Protein AF-A0A519WVX1-F1 (afdb_monomer_lite)

Radius of gyration: 25.39 Å; chains: 1; bounding box: 85×52×50 Å

pLDDT: mean 73.99, std 24.23, range [24.22, 98.38]

Foldseek 3Di:
DDKAFVVVVPDVVQVVLVVQQQVCQCPDDDPAAWHFPDWDDDPTITDTHTDDQPQFFQLVVCLVPLADDPVVLVQQLVSVVSQLCSQVVQQKAQQQDDRNQWGAHPVRGIHGHDSSLMDHDPDQFDALVVSVVVVVVVVVVVVVVVVVVVVPPPPDDDDDDDDDDDDDDDDDDDDDDDDDDDDDPDDCPDPVVVLSVVSVPQCVAQVRLLQFALCSPPRRGDGSCRSVSSSVQVSCCNHPSDGPQGDPDSVSSNVSNHD

Sequence (259 aa):
MKAIRKSYVKDHSFYSQIQSERDILASNRSPFTLRLFEAFSDDTFLYLVTPFCTGGDLMSLVMKEDVFSEDVARLYIAEILLGIEELHSRSITLRDLKFENILIGHNGHLKLADFGLATFSLEERYNSNDFIEVMRLDILKNQRRLSGTIARSTSRAKRPTLGAHKRSQTSVPRLQTRSTSRGGMYRNDRPEQKIKKHHRKFHSILGTLDYIAHEIWGEEGYTQLCDLWSLGVILFEMLVGYPVFVSETPGETVNKIKN

Secondary structure (DSSP, 8-state):
-EEEEGGG--SHHHHHHHHHHHHHHHH---TTB---SEEEE-SSEEEEE----TT-BHHHHHHHHSS--HHHHHHHHHHHHHHHHHHHTTTEE-S--SGGGEEE-TTS-EEE--GGG-EE-SSSSB-HHHHHHHHHHHHHHHHHHHHHHHTTS---PPPP------------------------------HHHHHHHHHHHHHHHHTTGGG--GGGGSTT-B-TTHHHHHHHHHHHHHHHSS-TT--SSHHHHHHHH--

Structure (mmCIF, N/CA/C/O backbone):
data_AF-A0A519WVX1-F1
#
_entry.id   AF-A0A519WVX1-F1
#
loop_
_atom_site.group_PDB
_atom_site.id
_atom_site.type_symbol
_atom_site.label_atom_id
_atom_site.label_alt_id
_atom_site.label_comp_id
_atom_site.label_asym_id
_atom_site.label_entity_id
_atom_site.label_seq_id
_atom_site.pdbx_PDB_ins_code
_atom_site.Cartn_x
_atom_site.Cartn_y
_atom_site.Cartn_z
_atom_site.occupancy
_atom_site.B_iso_or_equiv
_atom_site.auth_seq_id
_atom_site.auth_comp_id
_atom_site.auth_asym_id
_atom_site.auth_atom_id
_atom_site.pdbx_PDB_model_num
ATOM 1 N N . MET A 1 1 ? -4.186 -5.246 -15.788 1.00 87.12 1 MET A N 1
ATOM 2 C CA . MET A 1 1 ? -3.210 -4.631 -16.714 1.00 87.12 1 MET A CA 1
ATOM 3 C C . MET A 1 1 ? -3.117 -3.137 -16.433 1.00 87.12 1 MET A C 1
ATOM 5 O O . MET A 1 1 ? -4.125 -2.455 -16.577 1.00 87.12 1 MET A O 1
ATOM 9 N N . LYS A 1 2 ? -1.944 -2.639 -16.027 1.00 89.75 2 LYS A N 1
ATOM 10 C CA . LYS A 1 2 ? -1.626 -1.201 -15.918 1.00 89.75 2 LYS A CA 1
ATOM 11 C C . LYS A 1 2 ? -1.079 -0.743 -17.277 1.00 89.75 2 LYS A C 1
ATOM 13 O O . LYS A 1 2 ? -0.283 -1.470 -17.867 1.00 89.75 2 LYS A O 1
ATOM 18 N N . ALA A 1 3 ? -1.507 0.413 -17.785 1.00 91.56 3 ALA A N 1
ATOM 19 C CA . ALA A 1 3 ? -1.024 0.975 -19.051 1.00 91.56 3 ALA A CA 1
ATOM 20 C C . ALA A 1 3 ? -0.532 2.412 -18.826 1.00 91.56 3 ALA A C 1
ATOM 22 O O . ALA A 1 3 ? -1.299 3.279 -18.403 1.00 91.56 3 ALA A O 1
ATOM 23 N N . ILE A 1 4 ? 0.753 2.661 -19.083 1.00 89.56 4 ILE A N 1
ATOM 24 C CA . ILE A 1 4 ? 1.444 3.909 -18.737 1.00 89.56 4 ILE A CA 1
ATOM 25 C C . ILE A 1 4 ? 1.933 4.569 -20.025 1.00 89.56 4 ILE A C 1
ATOM 27 O O . ILE A 1 4 ? 2.760 4.010 -20.742 1.00 89.56 4 ILE A O 1
ATOM 31 N N . ARG A 1 5 ? 1.418 5.760 -20.353 1.00 88.69 5 ARG A N 1
ATOM 32 C CA . ARG A 1 5 ? 1.776 6.447 -21.604 1.00 88.69 5 ARG A CA 1
ATOM 33 C C . ARG A 1 5 ? 3.218 6.951 -21.542 1.00 88.69 5 ARG A C 1
ATOM 35 O O . ARG A 1 5 ? 3.542 7.750 -20.663 1.00 88.69 5 ARG A O 1
ATOM 42 N N . LYS A 1 6 ? 4.051 6.574 -22.517 1.00 88.12 6 LYS A N 1
ATOM 43 C CA . LYS A 1 6 ? 5.474 6.954 -22.606 1.00 88.12 6 LYS A CA 1
ATOM 44 C C . LYS A 1 6 ? 5.683 8.476 -22.545 1.00 88.12 6 LYS A C 1
ATOM 46 O O . LYS A 1 6 ? 6.622 8.934 -21.916 1.00 88.12 6 LYS A O 1
ATOM 51 N N . SER A 1 7 ? 4.741 9.282 -23.048 1.00 84.56 7 SER A N 1
ATOM 52 C CA . SER A 1 7 ? 4.784 10.757 -22.953 1.00 84.56 7 SER A CA 1
ATOM 53 C C . SER A 1 7 ? 4.641 11.352 -21.539 1.00 84.56 7 SER A C 1
ATOM 55 O O . SER A 1 7 ? 4.787 12.565 -21.375 1.00 84.56 7 SER A O 1
ATOM 57 N N . TYR A 1 8 ? 4.261 10.554 -20.535 1.00 78.06 8 TYR A N 1
ATOM 58 C CA . TYR A 1 8 ? 4.300 10.959 -19.123 1.00 78.06 8 TYR A CA 1
ATOM 59 C C . TYR A 1 8 ? 5.621 10.570 -18.446 1.00 78.06 8 TYR A C 1
ATOM 61 O O . TYR A 1 8 ? 5.919 11.091 -17.375 1.00 78.06 8 TYR A O 1
ATOM 69 N N . VAL A 1 9 ? 6.436 9.730 -19.091 1.00 77.94 9 VAL A N 1
ATOM 70 C CA . VAL A 1 9 ? 7.802 9.411 -18.671 1.00 77.94 9 VAL A CA 1
ATOM 71 C C . VAL A 1 9 ? 8.739 10.503 -19.174 1.00 77.94 9 VAL A C 1
ATOM 73 O O . VAL A 1 9 ? 9.357 10.389 -20.227 1.00 77.94 9 VAL A O 1
ATOM 76 N N . LYS A 1 10 ? 8.748 11.619 -18.442 1.00 68.12 10 LYS A N 1
ATOM 77 C CA . LYS A 1 10 ? 9.508 12.826 -18.794 1.00 68.12 10 LYS A CA 1
ATOM 78 C C . LYS A 1 10 ? 10.909 12.850 -18.193 1.00 68.12 10 LYS A C 1
ATOM 80 O O . LYS A 1 10 ? 11.843 13.290 -18.853 1.00 68.12 10 LYS A O 1
ATOM 85 N N . ASP A 1 11 ? 11.035 12.344 -16.971 1.00 73.50 11 ASP A N 1
ATOM 86 C CA . ASP A 1 11 ? 12.206 12.515 -16.117 1.00 73.50 11 ASP A CA 1
ATOM 87 C C . ASP A 1 11 ? 12.748 11.146 -15.676 1.00 73.50 11 ASP A C 1
ATOM 89 O O . ASP A 1 11 ? 11.983 10.189 -15.513 1.00 73.50 11 ASP A O 1
ATOM 93 N N . HIS A 1 12 ? 14.066 11.039 -15.468 1.00 75.44 12 HIS A N 1
ATOM 94 C CA . HIS A 1 12 ? 14.721 9.764 -15.132 1.00 75.44 12 HIS A CA 1
ATOM 95 C C . HIS A 1 12 ? 14.169 9.130 -13.844 1.00 75.44 12 HIS A C 1
ATOM 97 O O . HIS A 1 12 ? 13.989 7.917 -13.796 1.00 75.44 12 HIS A O 1
ATOM 103 N N . SER A 1 13 ? 13.827 9.934 -12.832 1.00 71.88 13 SER A N 1
ATOM 104 C CA . SER A 1 13 ? 13.245 9.455 -11.570 1.00 71.88 13 SER A CA 1
ATOM 105 C C . SER A 1 13 ? 11.934 8.686 -11.772 1.00 71.88 13 SER A C 1
ATOM 107 O O . SER A 1 13 ? 11.744 7.628 -11.176 1.00 71.88 13 SER A O 1
ATOM 109 N N . PHE A 1 14 ? 11.052 9.152 -12.662 1.00 76.25 14 PHE A N 1
ATOM 110 C CA . PHE A 1 14 ? 9.789 8.468 -12.954 1.00 76.25 14 PHE A CA 1
ATOM 111 C C . PHE A 1 14 ? 9.986 7.204 -13.810 1.00 76.25 14 PHE A C 1
ATOM 113 O O . PHE A 1 14 ? 9.225 6.249 -13.671 1.00 76.25 14 PHE A O 1
ATOM 120 N N . TYR A 1 15 ? 11.027 7.150 -14.651 1.00 81.31 15 TYR A N 1
ATOM 121 C CA . TYR A 1 15 ? 11.423 5.898 -15.308 1.00 81.31 15 TYR A CA 1
ATOM 122 C C . TYR A 1 15 ? 11.912 4.866 -14.277 1.00 81.31 15 TYR A C 1
ATOM 124 O O . TYR A 1 15 ? 11.438 3.730 -14.282 1.00 81.31 15 TYR A O 1
ATOM 132 N N . SER A 1 16 ? 12.779 5.274 -13.341 1.00 81.56 16 SER A N 1
ATOM 133 C CA . SER A 1 16 ? 13.254 4.415 -12.247 1.00 81.56 16 SER A CA 1
ATOM 134 C C . SER A 1 16 ? 12.117 3.918 -11.348 1.00 81.56 16 SER A C 1
ATOM 136 O O . SER A 1 16 ? 12.127 2.752 -10.967 1.00 81.56 16 SER A O 1
ATOM 138 N N . GLN A 1 17 ? 11.101 4.745 -11.067 1.00 81.94 17 GLN A N 1
ATOM 139 C CA . GLN A 1 17 ? 9.891 4.318 -10.343 1.00 81.94 17 GLN A CA 1
ATOM 140 C C . GLN A 1 17 ? 9.135 3.204 -11.083 1.00 81.94 17 GLN A C 1
ATOM 142 O O . GLN A 1 17 ? 8.805 2.189 -10.478 1.00 81.94 17 GLN A O 1
ATOM 147 N N . ILE A 1 18 ? 8.912 3.338 -12.397 1.00 85.69 18 ILE A N 1
ATOM 148 C CA . ILE A 1 18 ? 8.234 2.299 -13.196 1.00 85.69 18 ILE A CA 1
ATOM 149 C C . ILE A 1 18 ? 9.075 1.016 -13.273 1.00 85.69 18 ILE A C 1
ATOM 151 O O . ILE A 1 18 ? 8.523 -0.085 -13.244 1.00 85.69 18 ILE A O 1
ATOM 155 N N . GLN A 1 19 ? 10.402 1.140 -13.366 1.00 88.25 19 GLN A N 1
ATOM 156 C CA . GLN A 1 19 ? 11.294 -0.016 -13.348 1.00 88.25 19 GLN A CA 1
ATOM 157 C C . GLN A 1 19 ? 11.267 -0.728 -11.984 1.00 88.25 19 GLN A C 1
ATOM 159 O O . GLN A 1 19 ? 11.123 -1.948 -11.955 1.00 88.25 19 GLN A O 1
ATOM 164 N N . SER A 1 20 ? 11.312 0.022 -10.877 1.00 88.81 20 SER A N 1
ATOM 165 C CA . SER A 1 20 ? 11.144 -0.505 -9.515 1.00 88.81 20 SER A CA 1
ATOM 166 C C . SER A 1 20 ? 9.800 -1.224 -9.356 1.00 88.81 20 SER A C 1
ATOM 168 O O . SER A 1 20 ? 9.773 -2.388 -8.964 1.00 88.81 20 SER A O 1
ATOM 170 N N . GLU A 1 21 ? 8.687 -0.596 -9.765 1.00 91.25 21 GLU A N 1
ATOM 171 C CA . GLU A 1 21 ? 7.351 -1.209 -9.714 1.00 91.25 21 GLU A CA 1
ATOM 172 C C . GLU A 1 21 ? 7.318 -2.542 -10.482 1.00 91.25 21 GLU A C 1
ATOM 174 O O . GLU A 1 21 ? 6.839 -3.550 -9.960 1.00 91.25 21 GLU A O 1
ATOM 179 N N . ARG A 1 22 ? 7.867 -2.573 -11.707 1.00 93.31 22 ARG A N 1
ATOM 180 C CA . ARG A 1 22 ? 7.965 -3.788 -12.532 1.00 93.31 22 ARG A CA 1
ATOM 181 C C . ARG A 1 22 ? 8.771 -4.884 -11.834 1.00 93.31 22 ARG A C 1
ATOM 183 O O . ARG A 1 22 ? 8.336 -6.033 -11.833 1.00 93.31 22 ARG A O 1
ATOM 190 N N . ASP A 1 23 ? 9.928 -4.545 -11.272 1.00 93.44 23 ASP A N 1
ATOM 191 C CA . ASP A 1 23 ? 10.880 -5.518 -10.725 1.00 93.44 23 ASP A CA 1
ATOM 192 C C . ASP A 1 23 ? 10.437 -6.047 -9.346 1.00 93.44 23 ASP A C 1
ATOM 194 O O . ASP A 1 23 ? 10.616 -7.232 -9.046 1.00 93.44 23 ASP A O 1
ATOM 198 N N . ILE A 1 24 ? 9.726 -5.233 -8.559 1.00 94.00 24 ILE A N 1
ATOM 199 C CA . ILE A 1 24 ? 8.990 -5.679 -7.367 1.00 94.00 24 ILE A CA 1
ATOM 200 C C . ILE A 1 24 ? 7.852 -6.626 -7.784 1.00 94.00 24 ILE A C 1
ATOM 202 O O . ILE A 1 24 ? 7.840 -7.785 -7.368 1.00 94.00 24 ILE A O 1
ATOM 206 N N . LEU A 1 25 ? 6.954 -6.204 -8.687 1.00 94.94 25 LEU A N 1
ATOM 207 C CA . LEU A 1 25 ? 5.856 -7.049 -9.186 1.00 94.94 25 LEU A CA 1
ATOM 208 C C . LEU A 1 25 ? 6.357 -8.389 -9.759 1.00 94.94 25 LEU A C 1
ATOM 210 O O . LEU A 1 25 ? 5.702 -9.415 -9.573 1.00 94.94 25 LEU A O 1
ATOM 214 N N . ALA A 1 26 ? 7.493 -8.401 -10.461 1.00 94.88 26 ALA A N 1
ATOM 215 C CA . ALA A 1 26 ? 8.079 -9.605 -11.053 1.00 94.88 26 ALA A CA 1
ATOM 216 C C . ALA A 1 26 ? 8.737 -10.546 -10.028 1.00 94.88 26 ALA A C 1
ATOM 218 O O . ALA A 1 26 ? 8.812 -11.752 -10.273 1.00 94.88 26 ALA A O 1
ATOM 219 N N . SER A 1 27 ? 9.211 -10.019 -8.895 1.00 94.12 27 SER A N 1
ATOM 220 C CA . SER A 1 27 ? 9.883 -10.797 -7.845 1.00 94.12 27 SER A CA 1
ATOM 221 C C . SER A 1 27 ? 8.943 -11.302 -6.743 1.00 94.12 27 SER A C 1
ATOM 223 O O . SER A 1 27 ? 9.299 -12.267 -6.066 1.00 94.12 27 SER A O 1
ATOM 225 N N . ASN A 1 28 ? 7.753 -10.707 -6.600 1.00 94.88 28 ASN A N 1
ATOM 226 C CA . ASN A 1 28 ? 6.699 -11.095 -5.654 1.00 94.88 28 ASN A CA 1
ATOM 227 C C . ASN A 1 28 ? 6.259 -12.571 -5.798 1.00 94.88 28 ASN A C 1
ATOM 229 O O . ASN A 1 28 ? 5.940 -13.048 -6.892 1.00 94.88 28 ASN A O 1
ATOM 233 N N . ARG A 1 29 ? 6.194 -13.285 -4.667 1.00 90.69 29 ARG A N 1
ATOM 234 C CA . ARG A 1 29 ? 5.813 -14.706 -4.541 1.00 90.69 29 ARG A CA 1
ATOM 235 C C . ARG A 1 29 ? 4.668 -14.950 -3.552 1.00 90.69 29 ARG A C 1
ATOM 237 O O . ARG A 1 29 ? 3.989 -15.967 -3.695 1.00 90.69 29 ARG A O 1
ATOM 244 N N . SER A 1 30 ? 4.453 -14.064 -2.576 1.00 94.31 30 SER A N 1
ATOM 245 C CA . SER A 1 30 ? 3.368 -14.183 -1.589 1.00 94.31 30 SER A CA 1
ATOM 246 C C . SER A 1 30 ? 1.988 -14.257 -2.263 1.00 94.31 30 SER A C 1
ATOM 248 O O . SER A 1 30 ? 1.728 -13.534 -3.230 1.00 94.31 30 SER A O 1
ATOM 250 N N . PRO A 1 31 ? 1.045 -15.077 -1.755 1.00 95.69 31 PRO A N 1
ATOM 251 C CA . PRO A 1 31 ? -0.343 -15.020 -2.201 1.00 95.69 31 PRO A CA 1
ATOM 252 C C . PRO A 1 31 ? -1.016 -13.681 -1.857 1.00 95.69 31 PRO A C 1
ATOM 254 O O . PRO A 1 31 ? -2.036 -13.371 -2.471 1.00 95.69 31 PRO A O 1
ATOM 257 N N . PHE A 1 32 ? -0.453 -12.882 -0.946 1.00 97.25 32 PHE A N 1
ATOM 258 C CA . PHE A 1 32 ? -1.002 -11.595 -0.508 1.00 97.25 32 PHE A CA 1
ATOM 259 C C . PHE A 1 32 ? -0.324 -10.377 -1.154 1.00 97.25 32 PHE A C 1
ATOM 261 O O . PHE A 1 32 ? -0.721 -9.247 -0.887 1.00 97.25 32 PHE A O 1
ATOM 268 N N . THR A 1 33 ? 0.638 -10.567 -2.063 1.00 96.50 33 THR A N 1
ATOM 269 C CA . THR A 1 33 ? 1.151 -9.496 -2.934 1.00 96.50 33 THR A CA 1
ATOM 270 C C . THR A 1 33 ? 0.669 -9.696 -4.375 1.00 96.50 33 THR A C 1
ATOM 272 O O . THR A 1 33 ? 0.434 -10.815 -4.846 1.00 96.50 33 THR A O 1
ATOM 275 N N . LEU A 1 34 ? 0.434 -8.601 -5.103 1.00 95.44 34 LEU A N 1
ATOM 276 C CA . LEU A 1 34 ? 0.127 -8.669 -6.529 1.00 95.44 34 LEU A CA 1
ATOM 277 C C . LEU A 1 34 ? 1.416 -8.991 -7.294 1.00 95.44 34 LEU A C 1
ATOM 279 O O . LEU A 1 34 ? 2.446 -8.355 -7.084 1.00 95.44 34 LEU A O 1
ATOM 283 N N . ARG A 1 35 ? 1.354 -9.969 -8.198 1.00 95.06 35 ARG A N 1
ATOM 284 C CA . ARG A 1 35 ? 2.487 -10.380 -9.038 1.00 95.06 35 ARG A CA 1
ATOM 285 C C . ARG A 1 35 ? 2.322 -9.940 -10.486 1.00 95.06 35 ARG A C 1
ATOM 287 O O . ARG A 1 35 ? 1.201 -9.839 -10.990 1.00 95.06 35 ARG A O 1
ATOM 294 N N . LEU A 1 36 ? 3.442 -9.777 -11.174 1.00 96.38 36 LEU A N 1
ATOM 295 C CA . LEU A 1 36 ? 3.493 -9.685 -12.625 1.00 96.38 36 LEU A CA 1
ATOM 296 C C . LEU A 1 36 ? 3.197 -11.062 -13.248 1.00 96.38 36 LEU A C 1
ATOM 298 O O . LEU A 1 36 ? 3.551 -12.119 -12.706 1.00 96.38 36 LEU A O 1
ATOM 302 N N . PHE A 1 37 ? 2.550 -11.031 -14.408 1.00 95.25 37 PHE A N 1
ATOM 303 C CA . PHE A 1 37 ? 2.532 -12.125 -15.376 1.00 95.25 37 PHE A CA 1
ATOM 304 C C . PHE A 1 37 ? 3.485 -11.819 -16.535 1.00 95.25 37 PHE A C 1
ATOM 306 O O . PHE A 1 37 ? 4.304 -12.660 -16.883 1.00 95.25 37 PHE A O 1
ATOM 313 N N . GLU A 1 38 ? 3.410 -10.606 -17.090 1.00 95.81 38 GLU A N 1
ATOM 314 C CA . GLU A 1 38 ? 4.212 -10.165 -18.234 1.00 95.81 38 GLU A CA 1
ATOM 315 C C . GLU A 1 38 ? 4.334 -8.630 -18.247 1.00 95.81 38 GLU A C 1
ATOM 317 O O . GLU A 1 38 ? 3.476 -7.932 -17.698 1.00 95.81 38 GLU A O 1
ATOM 322 N N . ALA A 1 39 ? 5.373 -8.090 -18.887 1.00 95.81 39 ALA A N 1
ATOM 323 C CA . ALA A 1 39 ? 5.480 -6.665 -19.196 1.00 95.81 39 ALA A CA 1
ATOM 324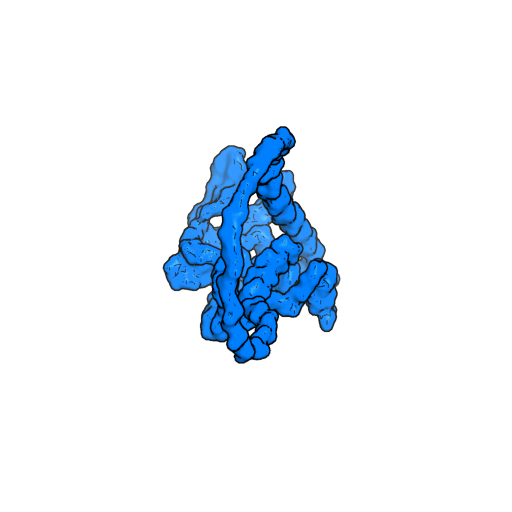 C C . ALA A 1 39 ? 6.016 -6.453 -20.618 1.00 95.81 39 ALA A C 1
ATOM 326 O O . ALA A 1 39 ? 6.998 -7.076 -21.013 1.00 95.81 39 ALA A O 1
ATOM 327 N N . PHE A 1 40 ? 5.386 -5.548 -21.369 1.00 95.56 40 PHE A N 1
ATOM 328 C CA . PHE A 1 40 ? 5.731 -5.234 -22.762 1.00 95.56 40 PHE A CA 1
ATOM 329 C C . PHE A 1 40 ? 5.461 -3.754 -23.083 1.00 95.56 40 PHE A C 1
ATOM 331 O O . PHE A 1 40 ? 5.009 -2.991 -22.227 1.00 95.56 40 PHE A O 1
ATOM 338 N N . SER A 1 41 ? 5.757 -3.305 -24.308 1.00 95.31 41 SER A N 1
ATOM 339 C CA . SER A 1 41 ? 5.489 -1.923 -24.731 1.00 95.31 41 SER A CA 1
ATOM 340 C C . SER A 1 41 ? 5.210 -1.800 -26.226 1.00 95.31 41 SER A C 1
ATOM 342 O O . SER A 1 41 ? 5.821 -2.525 -27.006 1.00 95.31 41 SER A O 1
ATOM 344 N N . ASP A 1 42 ? 4.390 -0.822 -26.605 1.00 95.56 42 ASP A N 1
ATOM 345 C CA . ASP A 1 42 ? 4.279 -0.308 -27.978 1.00 95.56 42 ASP A CA 1
ATOM 346 C C . ASP A 1 42 ? 4.877 1.112 -28.070 1.00 95.56 42 ASP A C 1
ATOM 348 O O . ASP A 1 42 ? 5.437 1.619 -27.095 1.00 95.56 42 ASP A O 1
ATOM 352 N N . ASP A 1 43 ? 4.781 1.786 -29.215 1.00 95.75 43 ASP A N 1
ATOM 353 C CA . ASP A 1 43 ? 5.344 3.134 -29.412 1.00 95.75 43 ASP A CA 1
ATOM 354 C C . ASP A 1 43 ? 4.768 4.207 -28.462 1.00 95.75 43 ASP A C 1
ATOM 356 O O . ASP A 1 43 ? 5.396 5.239 -28.221 1.00 95.75 43 ASP A O 1
ATOM 360 N N . THR A 1 44 ? 3.586 3.975 -27.884 1.00 93.56 44 THR A N 1
ATOM 361 C CA . THR A 1 44 ? 2.840 4.941 -27.064 1.00 93.56 44 THR A CA 1
ATOM 362 C C . THR A 1 44 ? 2.788 4.571 -25.576 1.00 93.56 44 THR A C 1
ATOM 364 O O . THR A 1 44 ? 2.732 5.476 -24.736 1.00 93.56 44 THR A O 1
ATOM 367 N N . PHE A 1 45 ? 2.822 3.285 -25.217 1.00 93.31 45 PHE A N 1
ATOM 368 C CA . PHE A 1 45 ? 2.554 2.784 -23.863 1.00 93.31 45 PHE A CA 1
ATOM 369 C C . PHE A 1 45 ? 3.557 1.728 -23.376 1.00 93.31 45 PHE A C 1
ATOM 371 O O . PHE A 1 45 ? 4.090 0.933 -24.144 1.00 93.31 45 PHE A O 1
ATOM 378 N N . LEU A 1 46 ? 3.768 1.703 -22.058 1.00 92.88 46 LEU A N 1
ATOM 379 C CA . LEU A 1 46 ? 4.287 0.565 -21.297 1.00 92.88 46 LEU A CA 1
ATOM 380 C C . LEU A 1 46 ? 3.098 -0.193 -20.686 1.00 92.88 46 LEU A C 1
ATOM 382 O O . LEU A 1 46 ? 2.168 0.442 -20.180 1.00 92.88 46 LEU A O 1
ATOM 386 N N . TYR A 1 47 ? 3.144 -1.523 -20.685 1.00 94.38 47 TYR A N 1
ATOM 387 C CA . TYR A 1 47 ? 2.090 -2.393 -20.163 1.00 94.38 47 TYR A CA 1
ATOM 388 C C . TYR A 1 47 ? 2.632 -3.319 -19.076 1.00 94.38 47 TYR A C 1
ATOM 390 O O . TYR A 1 47 ? 3.638 -3.993 -19.283 1.00 94.38 47 TYR A O 1
ATOM 398 N N . LEU A 1 48 ? 1.928 -3.390 -17.944 1.00 95.00 48 LEU A N 1
ATOM 399 C CA . LEU A 1 48 ? 2.167 -4.365 -16.876 1.00 95.00 48 LEU A CA 1
ATOM 400 C C . LEU A 1 48 ? 0.943 -5.280 -16.767 1.00 95.00 48 LEU A C 1
ATOM 402 O O . LEU A 1 48 ? -0.153 -4.824 -16.420 1.00 95.00 48 LEU A O 1
ATOM 406 N N . VAL A 1 49 ? 1.103 -6.564 -17.083 1.00 96.31 49 VAL A N 1
ATOM 407 C CA . VAL A 1 49 ? 0.049 -7.582 -16.996 1.00 96.31 49 VAL A CA 1
ATOM 408 C C . VAL A 1 49 ? 0.097 -8.234 -15.619 1.00 96.31 49 VAL A C 1
ATOM 410 O O . VAL A 1 49 ? 1.134 -8.715 -15.174 1.00 96.31 49 VAL A O 1
ATOM 413 N N . THR A 1 50 ? -1.048 -8.249 -14.947 1.00 95.38 50 THR A N 1
ATOM 414 C CA . THR A 1 50 ? -1.233 -8.695 -13.561 1.00 95.38 50 THR A CA 1
ATOM 415 C C . THR A 1 50 ? -2.547 -9.482 -13.449 1.00 95.38 50 THR A C 1
ATOM 417 O O . THR A 1 50 ? -3.426 -9.289 -14.301 1.00 95.38 50 THR A O 1
ATOM 420 N N . PRO A 1 51 ? -2.721 -10.340 -12.421 1.00 93.94 51 PRO A N 1
ATOM 421 C CA . PRO A 1 51 ? -4.004 -10.970 -12.113 1.00 93.94 51 PRO A CA 1
ATOM 422 C C . PRO A 1 51 ? -5.154 -9.955 -12.054 1.00 93.94 51 PRO A C 1
ATOM 424 O O . PRO A 1 51 ? -4.989 -8.856 -11.524 1.00 93.94 51 PRO A O 1
ATOM 427 N N . PHE A 1 52 ? -6.335 -10.329 -12.553 1.00 94.94 52 PHE A N 1
ATOM 428 C CA . PHE A 1 52 ? -7.535 -9.508 -12.393 1.00 94.94 52 PHE A CA 1
ATOM 429 C C . PHE A 1 52 ? -8.229 -9.823 -11.060 1.00 94.94 52 PHE A C 1
ATOM 431 O O . PHE A 1 52 ? -8.751 -10.920 -10.857 1.00 94.94 52 PHE A O 1
ATOM 438 N N . CYS A 1 53 ? -8.224 -8.851 -10.152 1.00 95.62 53 CYS A N 1
ATOM 439 C CA . CYS A 1 53 ? -8.890 -8.920 -8.855 1.00 95.62 53 CYS A CA 1
ATOM 440 C C . CYS A 1 53 ? -10.379 -8.573 -9.012 1.00 95.62 53 CYS A C 1
ATOM 442 O O . CYS A 1 53 ? -10.758 -7.404 -9.032 1.00 95.62 53 CYS A O 1
ATOM 444 N N . THR A 1 54 ? -11.226 -9.593 -9.174 1.00 95.75 54 THR A N 1
ATOM 445 C CA . THR A 1 54 ? -12.661 -9.420 -9.474 1.00 95.75 54 THR A CA 1
ATOM 446 C C . THR A 1 54 ? -13.480 -8.842 -8.319 1.00 95.75 54 THR A C 1
ATOM 448 O O . THR A 1 54 ? -14.609 -8.422 -8.554 1.00 95.75 54 THR A O 1
ATOM 451 N N . GLY A 1 55 ? -12.955 -8.833 -7.088 1.00 94.62 55 GLY A N 1
ATOM 452 C CA . GLY A 1 55 ? -13.613 -8.220 -5.931 1.00 94.62 55 GLY A CA 1
ATOM 453 C C . GLY A 1 55 ? -13.452 -6.696 -5.855 1.00 94.62 55 GLY A C 1
ATOM 454 O O . GLY A 1 55 ? -14.088 -6.075 -5.010 1.00 94.62 55 GLY A O 1
ATOM 455 N N . GLY A 1 56 ? -12.639 -6.094 -6.732 1.00 94.62 56 GLY A N 1
ATOM 456 C CA . GLY A 1 56 ? -12.332 -4.662 -6.709 1.00 94.62 56 GLY A CA 1
ATOM 457 C C . GLY A 1 56 ? -11.245 -4.306 -5.694 1.00 94.62 56 GLY A C 1
ATOM 458 O O . GLY A 1 56 ? -10.345 -5.104 -5.430 1.00 94.62 56 GLY A O 1
ATOM 459 N N . ASP A 1 57 ? -11.321 -3.092 -5.161 1.00 93.00 57 ASP A N 1
ATOM 460 C CA . ASP A 1 57 ? -10.451 -2.533 -4.123 1.00 93.00 57 ASP A CA 1
ATOM 461 C C . ASP A 1 57 ? -11.118 -2.536 -2.734 1.00 93.00 57 ASP A C 1
ATOM 463 O O . ASP A 1 57 ? -12.344 -2.485 -2.596 1.00 93.00 57 ASP A O 1
ATOM 467 N N . LEU A 1 58 ? -10.295 -2.584 -1.684 1.00 92.88 58 LEU A N 1
ATOM 468 C CA . LEU A 1 58 ? -10.743 -2.626 -0.291 1.00 92.88 58 LEU A CA 1
ATOM 469 C C . LEU A 1 58 ? -11.418 -1.312 0.140 1.00 92.88 58 LEU A C 1
ATOM 471 O O . LEU A 1 58 ? -12.357 -1.335 0.931 1.00 92.88 58 LEU A O 1
ATOM 475 N N . MET A 1 59 ? -11.003 -0.184 -0.441 1.00 89.12 59 MET A N 1
ATOM 476 C CA . MET A 1 59 ? -11.655 1.126 -0.314 1.00 89.12 59 MET A CA 1
ATOM 477 C C . MET A 1 59 ? -13.147 1.074 -0.690 1.00 89.12 59 MET A C 1
ATOM 479 O O . MET A 1 59 ? -14.009 1.522 0.071 1.00 89.12 59 MET A O 1
ATOM 483 N N . SER A 1 60 ? -13.479 0.472 -1.832 1.00 89.69 60 SER A N 1
ATOM 484 C CA . SER A 1 60 ? -14.864 0.288 -2.281 1.00 89.69 60 SER A CA 1
ATOM 485 C C . SER A 1 60 ? -15.676 -0.622 -1.352 1.00 89.69 60 SER A C 1
ATOM 487 O O . SER A 1 60 ? -16.893 -0.447 -1.244 1.00 89.69 60 SER A O 1
ATOM 489 N N . LEU A 1 61 ? -15.026 -1.555 -0.644 1.00 91.19 61 LEU A N 1
ATOM 490 C CA . LEU A 1 61 ? -15.670 -2.375 0.385 1.00 91.19 61 LEU A CA 1
ATOM 491 C C . LEU A 1 61 ? -15.921 -1.576 1.679 1.00 91.19 61 LEU A C 1
ATOM 493 O O . LEU A 1 61 ? -17.037 -1.620 2.195 1.00 91.19 61 LEU A O 1
ATOM 497 N N . VAL A 1 62 ? -14.955 -0.774 2.149 1.00 88.62 62 VAL A N 1
ATOM 498 C CA . VAL A 1 62 ? -15.127 0.137 3.305 1.00 88.62 62 VAL A CA 1
ATOM 499 C C . VAL A 1 62 ? -16.317 1.078 3.091 1.00 88.62 62 VAL A C 1
ATOM 501 O O . VAL A 1 62 ? -17.226 1.123 3.921 1.00 88.62 62 VAL A O 1
ATOM 504 N N . MET A 1 63 ? -16.396 1.746 1.930 1.00 85.19 63 MET A N 1
ATOM 505 C CA . MET A 1 63 ? -17.524 2.638 1.604 1.00 85.19 63 MET A CA 1
ATOM 506 C C . MET A 1 63 ? -18.891 1.924 1.570 1.00 85.19 63 MET A C 1
ATOM 508 O O . MET A 1 63 ? -19.938 2.574 1.682 1.00 85.19 63 MET A O 1
ATOM 512 N N . LYS A 1 64 ? -18.907 0.598 1.383 1.00 87.75 64 LYS A N 1
ATOM 513 C CA . LYS A 1 64 ? -20.122 -0.221 1.375 1.00 87.75 64 LYS A CA 1
ATOM 514 C C . LYS A 1 64 ? -20.529 -0.625 2.792 1.00 87.75 64 LYS A C 1
ATOM 516 O O . LYS A 1 64 ? -21.682 -0.373 3.154 1.00 87.75 64 LYS A O 1
ATOM 521 N N . GLU A 1 65 ? -19.619 -1.194 3.582 1.00 86.94 65 GLU A N 1
ATOM 522 C CA . GLU A 1 65 ? -19.933 -1.749 4.910 1.00 86.94 65 GLU A CA 1
ATOM 523 C C . GLU A 1 65 ? -19.969 -0.704 6.044 1.00 86.94 65 GLU A C 1
ATOM 525 O O . GLU A 1 65 ? -20.636 -0.942 7.046 1.00 86.94 65 GLU A O 1
ATOM 530 N N . ASP A 1 66 ? -19.374 0.487 5.869 1.00 82.88 66 ASP A N 1
ATOM 531 C CA . ASP A 1 66 ? -19.151 1.529 6.905 1.00 82.88 66 ASP A CA 1
ATOM 532 C C . ASP A 1 66 ? -18.077 1.145 7.942 1.00 82.88 66 ASP A C 1
ATOM 534 O O . ASP A 1 66 ? -17.137 1.908 8.157 1.00 82.88 66 ASP A O 1
ATOM 538 N N . VAL A 1 67 ? -18.203 -0.046 8.540 1.00 90.38 67 VAL A N 1
ATOM 539 C CA . VAL A 1 67 ? -17.249 -0.677 9.473 1.00 90.38 67 VAL A CA 1
ATOM 540 C C . VAL A 1 67 ? -17.231 -2.197 9.275 1.00 90.38 67 VAL A C 1
ATOM 542 O O . VAL A 1 67 ? -18.214 -2.78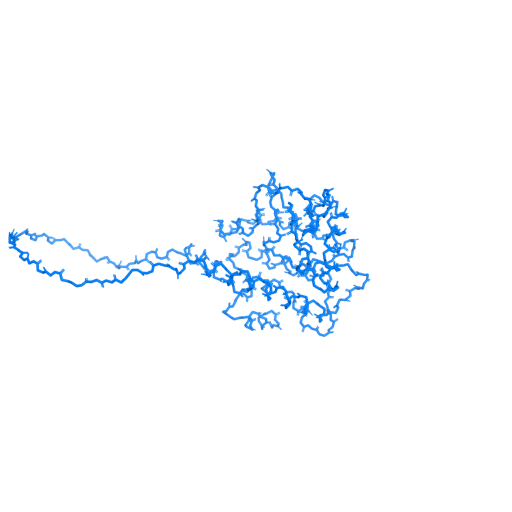7 8.821 1.00 90.38 67 VAL A O 1
ATOM 545 N N . PHE A 1 68 ? -16.134 -2.850 9.654 1.00 93.50 68 PHE A N 1
ATOM 546 C CA . PHE A 1 68 ? -16.011 -4.308 9.702 1.00 93.50 68 PHE A CA 1
ATOM 547 C C . PHE A 1 68 ? -16.182 -4.842 11.130 1.00 93.50 68 PHE A C 1
ATOM 549 O O . PHE A 1 68 ? -15.905 -4.151 12.109 1.00 93.50 68 PHE A O 1
ATOM 556 N N . SER A 1 69 ? -16.591 -6.107 11.261 1.00 96.69 69 SER A N 1
ATOM 557 C CA . SER A 1 69 ? -16.478 -6.819 12.538 1.00 96.69 69 SER A CA 1
ATOM 558 C C . SER A 1 69 ? -15.016 -7.149 12.848 1.00 96.69 69 SER A C 1
ATOM 560 O O . SER A 1 69 ? -14.201 -7.315 11.937 1.00 96.69 69 SER A O 1
ATOM 562 N N . GLU A 1 70 ? -14.694 -7.319 14.133 1.00 96.94 70 GLU A N 1
ATOM 563 C CA . GLU A 1 70 ? -13.346 -7.698 14.577 1.00 96.94 70 GLU A CA 1
ATOM 564 C C . GLU A 1 70 ? -12.827 -8.968 13.892 1.00 96.94 70 GLU A C 1
ATOM 566 O O . GLU A 1 70 ? -11.645 -9.045 13.583 1.00 96.94 70 GLU A O 1
ATOM 571 N N . ASP A 1 71 ? -13.688 -9.950 13.607 1.00 97.69 71 ASP A N 1
ATOM 572 C CA . ASP A 1 71 ? -13.285 -11.187 12.928 1.00 97.69 71 ASP A CA 1
ATOM 573 C C . ASP A 1 71 ? -12.855 -10.956 11.470 1.00 97.69 71 ASP A C 1
ATOM 575 O O . ASP A 1 71 ? -11.874 -11.548 11.016 1.00 97.69 71 ASP A O 1
ATOM 579 N N . VAL A 1 72 ? -13.552 -10.070 10.748 1.00 96.38 72 VAL A N 1
ATOM 580 C CA . VAL A 1 72 ? -13.215 -9.709 9.360 1.00 96.38 72 VAL A CA 1
ATOM 581 C C . VAL A 1 72 ? -11.974 -8.819 9.326 1.00 96.38 72 VAL A C 1
ATOM 583 O O . VAL A 1 72 ? -11.060 -9.079 8.545 1.00 96.38 72 VAL A O 1
ATOM 586 N N . ALA A 1 73 ? -11.893 -7.827 10.218 1.00 97.25 73 ALA A N 1
ATOM 587 C CA . ALA A 1 73 ? -10.711 -6.981 10.358 1.00 97.25 73 ALA A CA 1
ATOM 588 C C . ALA A 1 73 ? -9.466 -7.814 10.716 1.00 97.25 73 ALA A C 1
ATOM 590 O O . ALA A 1 73 ? -8.424 -7.659 10.088 1.00 97.25 73 ALA A O 1
ATOM 591 N N . ARG A 1 74 ? -9.575 -8.765 11.656 1.00 98.19 74 ARG A N 1
ATOM 592 C CA . ARG A 1 74 ? -8.479 -9.668 12.051 1.00 98.19 74 ARG A CA 1
ATOM 593 C C . ARG A 1 74 ? -7.972 -10.515 10.884 1.00 98.19 74 ARG A C 1
ATOM 595 O O . ARG A 1 74 ? -6.761 -10.662 10.742 1.00 98.19 74 ARG A O 1
ATOM 602 N N . LEU A 1 75 ? -8.871 -11.044 10.047 1.00 97.81 75 LEU A N 1
ATOM 603 C CA . LEU A 1 75 ? -8.493 -11.790 8.843 1.00 97.81 75 LEU A CA 1
ATOM 604 C C . LEU A 1 75 ? -7.751 -10.887 7.847 1.00 97.81 75 LEU A C 1
ATOM 606 O O . LEU A 1 75 ? -6.631 -11.197 7.453 1.00 97.81 75 LEU A O 1
ATOM 610 N N . TYR A 1 76 ? -8.340 -9.748 7.483 1.00 97.69 76 TYR A N 1
ATOM 611 C CA . TYR A 1 76 ? -7.758 -8.832 6.501 1.00 97.69 76 TYR A CA 1
ATOM 612 C C . TYR A 1 76 ? -6.418 -8.234 6.947 1.00 97.69 76 TYR A C 1
ATOM 614 O O . TYR A 1 76 ? -5.490 -8.154 6.144 1.00 97.69 76 TYR A O 1
ATOM 622 N N . ILE A 1 77 ? -6.269 -7.877 8.223 1.00 98.19 77 ILE A N 1
ATOM 623 C CA . ILE A 1 77 ? -5.003 -7.377 8.772 1.00 98.19 77 ILE A CA 1
ATOM 624 C C . ILE A 1 77 ? -3.929 -8.474 8.796 1.00 98.19 77 ILE A C 1
ATOM 626 O O . ILE A 1 77 ? -2.775 -8.177 8.499 1.00 98.19 77 ILE A O 1
ATOM 630 N N . ALA A 1 78 ? -4.285 -9.738 9.057 1.00 98.38 78 ALA A N 1
ATOM 631 C CA . ALA A 1 78 ? -3.340 -10.853 8.954 1.00 98.38 78 ALA A CA 1
ATOM 632 C C . ALA A 1 78 ? -2.866 -11.086 7.506 1.00 98.38 78 ALA A C 1
ATOM 634 O O . ALA A 1 78 ? -1.674 -11.277 7.275 1.00 98.38 78 ALA A O 1
ATOM 635 N N . GLU A 1 79 ? -3.767 -11.015 6.520 1.00 98.06 79 GLU A N 1
ATOM 636 C CA . GLU A 1 79 ? -3.409 -11.135 5.098 1.00 98.06 79 GLU A CA 1
ATOM 637 C C . GLU A 1 79 ? -2.514 -9.978 4.626 1.00 98.06 79 GLU A C 1
ATOM 639 O O . GLU A 1 79 ? -1.516 -10.207 3.943 1.00 98.06 79 GLU A O 1
ATOM 644 N N . ILE A 1 80 ? -2.819 -8.741 5.037 1.00 97.88 80 ILE A N 1
ATOM 645 C CA . ILE A 1 80 ? -1.976 -7.572 4.750 1.00 97.88 80 ILE A CA 1
ATOM 646 C C . ILE A 1 80 ? -0.594 -7.729 5.402 1.00 97.88 80 ILE A C 1
ATOM 648 O O . ILE A 1 80 ? 0.415 -7.516 4.732 1.00 97.88 80 ILE A O 1
ATOM 652 N N . LEU A 1 81 ? -0.525 -8.156 6.669 1.00 97.94 81 LEU A N 1
ATOM 653 C CA . LEU A 1 81 ? 0.734 -8.360 7.392 1.00 97.94 81 LEU A CA 1
ATOM 654 C C . LEU A 1 81 ? 1.629 -9.417 6.719 1.00 97.94 81 LEU A C 1
ATOM 656 O O . LEU A 1 81 ? 2.820 -9.176 6.551 1.00 97.94 81 LEU A O 1
ATOM 660 N N . LEU A 1 82 ? 1.057 -10.531 6.249 1.00 97.81 82 LEU A N 1
ATOM 661 C CA . LEU A 1 82 ? 1.770 -11.564 5.477 1.00 97.81 82 LEU A CA 1
ATOM 662 C C . LEU A 1 82 ? 2.182 -11.096 4.064 1.00 97.81 82 LEU A C 1
ATOM 664 O O . LEU A 1 82 ? 3.051 -11.696 3.425 1.00 97.81 82 LEU A O 1
ATOM 668 N N . GLY A 1 83 ? 1.562 -10.033 3.546 1.00 97.06 83 GLY A N 1
ATOM 669 C CA . GLY A 1 83 ? 2.036 -9.316 2.362 1.00 97.06 83 GLY A CA 1
ATOM 670 C C . GLY A 1 83 ? 3.229 -8.406 2.672 1.00 97.06 83 GLY A C 1
ATOM 671 O O . GLY A 1 83 ? 4.202 -8.401 1.922 1.00 97.06 83 GLY A O 1
ATOM 672 N N . ILE A 1 84 ? 3.175 -7.675 3.790 1.00 96.12 84 ILE A N 1
ATOM 673 C CA . ILE A 1 84 ? 4.239 -6.774 4.263 1.00 96.12 84 ILE A CA 1
ATOM 674 C C . ILE A 1 84 ? 5.504 -7.562 4.632 1.00 96.12 84 ILE A C 1
ATOM 676 O O . ILE A 1 84 ? 6.590 -7.211 4.181 1.00 96.12 84 ILE A O 1
ATOM 680 N N . GLU A 1 85 ? 5.378 -8.663 5.377 1.00 96.00 85 GLU A N 1
ATOM 681 C CA . GLU A 1 85 ? 6.499 -9.517 5.799 1.00 96.00 85 GLU A CA 1
ATOM 682 C C . GLU A 1 85 ? 7.313 -10.053 4.605 1.00 96.00 85 GLU A C 1
ATOM 684 O O . GLU A 1 85 ? 8.545 -10.052 4.629 1.00 96.00 85 GLU A O 1
ATOM 689 N N . G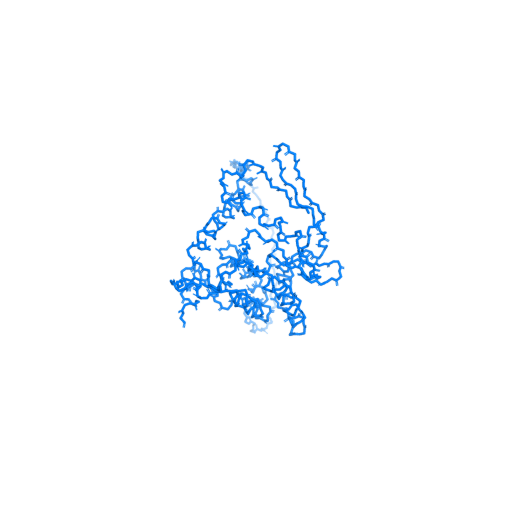LU A 1 86 ? 6.648 -10.448 3.514 1.00 95.31 86 GLU A N 1
ATOM 690 C CA . GLU A 1 86 ? 7.310 -10.939 2.296 1.00 95.31 86 GLU A CA 1
ATOM 691 C C . GLU A 1 86 ? 8.022 -9.833 1.494 1.00 95.31 86 GLU A C 1
ATOM 693 O O . GLU A 1 86 ? 8.937 -10.124 0.721 1.00 95.31 86 GLU A O 1
ATOM 698 N N . LEU A 1 87 ? 7.657 -8.566 1.698 1.00 94.62 87 LEU A N 1
ATOM 699 C CA . LEU A 1 87 ? 8.348 -7.405 1.129 1.00 94.62 87 LEU A CA 1
ATOM 700 C C . LEU A 1 87 ? 9.515 -6.973 2.030 1.00 94.62 87 LEU A C 1
ATOM 702 O O . LEU A 1 87 ? 10.639 -6.810 1.551 1.00 94.62 87 LEU A O 1
ATOM 706 N N . HIS A 1 88 ? 9.280 -6.874 3.341 1.00 94.56 88 HIS A N 1
ATOM 707 C CA . HIS A 1 88 ? 10.274 -6.465 4.341 1.00 94.56 88 HIS A CA 1
ATOM 708 C C . HIS A 1 88 ? 11.436 -7.460 4.431 1.00 94.56 88 HIS A C 1
ATOM 710 O O . HIS A 1 88 ? 12.593 -7.051 4.406 1.00 94.56 88 HIS A O 1
ATOM 716 N N . SER A 1 89 ? 11.161 -8.768 4.387 1.00 94.31 89 SER A N 1
ATOM 717 C CA . SER A 1 89 ? 12.192 -9.823 4.299 1.00 94.31 89 SER A CA 1
ATOM 718 C C . SER A 1 89 ? 13.051 -9.778 3.023 1.00 94.31 89 SER A C 1
ATOM 720 O O . SER A 1 89 ? 14.074 -10.458 2.943 1.00 94.31 89 SER A O 1
ATOM 722 N N . ARG A 1 90 ? 12.662 -8.967 2.031 1.00 93.00 90 ARG A N 1
ATOM 723 C CA . ARG A 1 90 ? 13.421 -8.667 0.806 1.00 93.00 90 ARG A CA 1
ATOM 724 C C . ARG A 1 90 ? 13.911 -7.214 0.760 1.00 93.00 90 ARG A C 1
ATOM 726 O O . ARG A 1 90 ? 14.286 -6.742 -0.310 1.00 93.00 90 ARG A O 1
ATOM 733 N N . SER A 1 91 ? 13.886 -6.510 1.894 1.00 91.69 91 SER A N 1
ATOM 734 C CA . SER A 1 91 ? 14.292 -5.105 2.043 1.00 91.69 91 SER A CA 1
ATOM 735 C C . SER A 1 91 ? 13.512 -4.125 1.147 1.00 91.69 91 SER A C 1
ATOM 737 O O . SER A 1 91 ? 14.027 -3.083 0.741 1.00 91.69 91 SER A O 1
ATOM 739 N N . ILE A 1 92 ? 12.253 -4.461 0.835 1.00 91.31 92 ILE A N 1
ATOM 740 C CA . ILE A 1 92 ? 11.305 -3.613 0.102 1.00 91.31 92 ILE A CA 1
ATOM 741 C C . ILE A 1 92 ? 10.347 -2.965 1.106 1.00 91.31 92 ILE A C 1
ATOM 743 O O . ILE A 1 92 ? 9.776 -3.663 1.938 1.00 91.31 92 ILE A O 1
ATOM 747 N N . THR A 1 93 ? 10.130 -1.655 1.001 1.00 90.38 93 THR A N 1
ATOM 748 C CA . THR A 1 93 ? 9.178 -0.884 1.826 1.00 90.38 93 THR A CA 1
ATOM 749 C C . THR A 1 93 ? 8.094 -0.280 0.929 1.00 90.38 93 THR A C 1
ATOM 751 O O . THR A 1 93 ? 8.422 0.256 -0.135 1.00 90.38 93 THR A O 1
ATOM 754 N N . LEU A 1 94 ? 6.817 -0.361 1.323 1.00 88.62 94 LEU A N 1
ATOM 755 C CA . LEU A 1 94 ? 5.669 0.060 0.501 1.00 88.62 94 LEU A CA 1
ATOM 756 C C . LEU A 1 94 ? 5.496 1.580 0.463 1.00 88.62 94 LEU A C 1
ATOM 758 O O . LEU A 1 94 ? 5.342 2.152 -0.616 1.00 88.62 94 LEU A O 1
ATOM 762 N N . ARG A 1 95 ? 5.528 2.229 1.633 1.00 86.19 95 ARG A N 1
ATOM 763 C CA . ARG A 1 95 ? 5.410 3.685 1.846 1.00 86.19 95 ARG A CA 1
ATOM 764 C C . ARG A 1 95 ? 4.077 4.354 1.449 1.00 86.19 95 ARG A C 1
ATOM 766 O O . ARG A 1 95 ? 3.872 5.507 1.803 1.00 86.19 95 ARG A O 1
ATOM 773 N N . ASP A 1 96 ? 3.161 3.672 0.760 1.00 83.50 96 ASP A N 1
ATOM 774 C CA . ASP A 1 96 ? 1.794 4.151 0.445 1.00 83.50 96 ASP A CA 1
ATOM 775 C C . ASP A 1 96 ? 0.761 3.043 0.732 1.00 83.50 96 ASP A C 1
ATOM 777 O O . ASP A 1 96 ? -0.043 2.661 -0.119 1.00 83.50 96 ASP A O 1
ATOM 781 N N . LEU A 1 97 ? 0.816 2.450 1.930 1.00 89.38 97 LEU A N 1
ATOM 782 C CA . LEU A 1 97 ? -0.147 1.429 2.348 1.00 89.38 97 LEU A CA 1
ATOM 783 C C . LEU A 1 97 ? -1.469 2.090 2.774 1.00 89.38 97 LEU A C 1
ATOM 785 O O . LEU A 1 97 ? -1.566 2.702 3.834 1.00 89.38 97 LEU A O 1
ATOM 789 N N . LYS A 1 98 ? -2.501 1.932 1.942 1.00 86.25 98 LYS A N 1
ATOM 790 C CA . LYS A 1 98 ? -3.856 2.473 2.140 1.00 86.25 98 LYS A CA 1
ATOM 791 C C . LYS A 1 98 ? -4.902 1.603 1.444 1.00 86.25 98 LYS A C 1
ATOM 793 O O . LYS A 1 98 ? -4.574 0.837 0.538 1.00 86.25 98 LYS A O 1
ATOM 798 N N . PHE A 1 99 ? -6.174 1.774 1.804 1.00 89.25 99 PHE A N 1
ATOM 799 C CA . PHE A 1 99 ? -7.304 1.004 1.261 1.00 89.25 99 PHE A CA 1
ATOM 800 C C . PHE A 1 99 ? -7.435 1.018 -0.275 1.00 89.25 99 PHE A C 1
ATOM 802 O O . PHE A 1 99 ? -7.934 0.054 -0.852 1.00 89.25 99 PHE A O 1
ATOM 809 N N . GLU A 1 100 ? -6.991 2.090 -0.940 1.00 87.25 100 GLU A N 1
ATOM 810 C CA . GLU A 1 100 ? -6.998 2.219 -2.409 1.00 87.25 100 GLU A CA 1
ATOM 811 C C . GLU A 1 100 ? -6.017 1.248 -3.092 1.00 87.25 100 GLU A C 1
ATOM 813 O O . GLU A 1 100 ? -6.265 0.788 -4.206 1.00 87.25 100 GLU A O 1
ATOM 818 N N . ASN A 1 101 ? -4.923 0.907 -2.404 1.00 89.81 101 ASN A N 1
ATOM 819 C CA . ASN A 1 101 ? -3.809 0.110 -2.922 1.00 89.81 101 ASN A CA 1
ATOM 820 C C . ASN A 1 101 ? -3.917 -1.377 -2.520 1.00 89.81 101 ASN A C 1
ATOM 822 O O . ASN A 1 101 ? -2.965 -2.143 -2.667 1.00 89.81 101 ASN A O 1
ATOM 826 N N . ILE A 1 102 ? -5.075 -1.814 -2.010 1.00 95.06 102 ILE A N 1
ATOM 827 C CA . ILE A 1 102 ? -5.331 -3.198 -1.592 1.00 95.06 102 ILE A CA 1
ATOM 828 C C . ILE A 1 102 ? -6.501 -3.747 -2.412 1.00 95.06 102 ILE A C 1
ATOM 830 O O . ILE A 1 102 ? -7.606 -3.211 -2.374 1.00 95.06 102 ILE A O 1
ATOM 834 N N . LEU A 1 103 ? -6.261 -4.821 -3.165 1.00 96.62 103 LEU A N 1
ATOM 835 C CA . LEU A 1 103 ? -7.228 -5.428 -4.082 1.00 96.62 103 LEU A CA 1
ATOM 836 C C . LEU A 1 103 ? -7.789 -6.748 -3.544 1.00 96.62 103 LEU A C 1
ATOM 838 O O . LEU A 1 103 ? -7.100 -7.480 -2.840 1.00 96.62 103 LEU A O 1
ATOM 842 N N . ILE A 1 104 ? -9.014 -7.092 -3.941 1.00 97.38 104 ILE A N 1
ATOM 843 C CA . ILE A 1 104 ? -9.747 -8.276 -3.477 1.00 97.38 104 ILE A CA 1
ATOM 844 C C . ILE A 1 104 ? -9.804 -9.335 -4.591 1.00 97.38 104 ILE A C 1
ATOM 846 O O . ILE A 1 104 ? -10.332 -9.110 -5.687 1.00 97.38 104 ILE A O 1
ATOM 850 N N . GLY A 1 105 ? -9.251 -10.517 -4.319 1.00 95.44 105 GLY A N 1
ATOM 851 C CA . GLY A 1 105 ? -9.249 -11.662 -5.229 1.00 95.44 105 GLY A CA 1
ATOM 852 C C . GLY A 1 105 ? -10.638 -12.267 -5.470 1.00 95.44 105 GLY A C 1
ATOM 853 O O . GLY A 1 10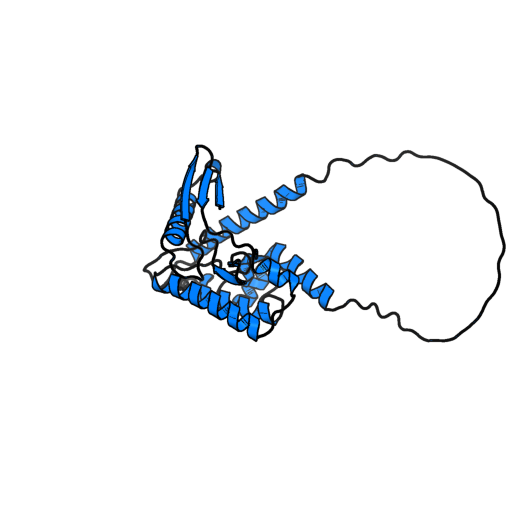5 ? -11.596 -12.010 -4.746 1.00 95.44 105 GLY A O 1
ATOM 854 N N . HIS A 1 106 ? -10.746 -13.143 -6.475 1.00 94.50 106 HIS A N 1
ATOM 855 C CA . HIS A 1 106 ? -11.995 -13.853 -6.810 1.00 94.50 106 HIS A CA 1
ATOM 856 C C . HIS A 1 106 ? -12.514 -14.783 -5.699 1.00 94.50 106 HIS A C 1
ATOM 858 O O . HIS A 1 106 ? -13.657 -15.224 -5.737 1.00 94.50 106 HIS A O 1
ATOM 864 N N . ASN A 1 107 ? -11.654 -15.089 -4.732 1.00 94.06 107 ASN A N 1
ATOM 865 C CA . ASN A 1 107 ? -11.888 -15.913 -3.554 1.00 94.06 107 ASN A CA 1
ATOM 866 C C . ASN A 1 107 ? -11.990 -15.083 -2.255 1.00 94.06 107 ASN A C 1
ATOM 868 O O . ASN A 1 107 ? -12.025 -15.659 -1.176 1.00 94.06 107 ASN A O 1
ATOM 872 N N . GLY A 1 108 ? -12.029 -13.747 -2.345 1.00 95.00 108 GLY A N 1
ATOM 873 C CA . GLY A 1 108 ? -12.168 -12.839 -1.199 1.00 95.00 108 GLY A CA 1
ATOM 874 C C . GLY A 1 108 ? -10.865 -12.463 -0.482 1.00 95.00 108 GLY A C 1
ATOM 875 O O . GLY A 1 108 ? -10.870 -11.483 0.258 1.00 95.00 108 GLY A O 1
ATOM 876 N N . HIS A 1 109 ? -9.761 -13.176 -0.731 1.00 97.44 109 HIS A N 1
ATOM 877 C CA . HIS A 1 109 ? -8.448 -12.869 -0.148 1.00 97.44 109 HIS A CA 1
ATOM 878 C C . HIS A 1 109 ? -7.830 -11.593 -0.737 1.00 97.44 109 HIS A C 1
ATOM 880 O O . HIS A 1 109 ? -7.960 -11.316 -1.936 1.00 97.44 109 HIS A O 1
ATOM 886 N N . LEU A 1 110 ? -7.119 -10.842 0.099 1.00 97.50 110 LEU A N 1
ATOM 887 C CA . LEU A 1 110 ? -6.501 -9.564 -0.237 1.00 97.50 110 LEU A CA 1
ATOM 888 C C . LEU A 1 110 ? -5.180 -9.713 -1.002 1.00 97.50 110 LEU A C 1
ATOM 890 O O . LEU A 1 110 ? -4.486 -10.730 -0.936 1.00 97.50 110 LEU A O 1
ATOM 894 N N . LYS A 1 111 ? -4.829 -8.661 -1.749 1.00 97.25 111 LYS A N 1
ATOM 895 C CA . LYS A 1 111 ? -3.562 -8.506 -2.469 1.00 97.25 111 LYS A CA 1
ATOM 896 C C . LYS A 1 111 ? -3.076 -7.064 -2.410 1.00 97.25 111 LYS A C 1
ATOM 898 O O . LYS A 1 111 ? -3.748 -6.173 -2.928 1.00 97.25 111 LYS A O 1
ATOM 903 N N . LEU A 1 112 ? -1.886 -6.851 -1.855 1.00 96.44 112 LEU A N 1
ATOM 904 C CA . LEU A 1 112 ? -1.189 -5.565 -1.900 1.00 96.44 112 LEU A CA 1
ATOM 905 C C . LEU A 1 112 ? -0.816 -5.224 -3.347 1.00 96.44 112 LEU A C 1
ATOM 907 O O . LEU A 1 112 ? -0.270 -6.064 -4.067 1.00 96.44 112 LEU A O 1
ATOM 911 N N . ALA A 1 113 ? -1.141 -4.008 -3.771 1.00 89.19 113 ALA A N 1
ATOM 912 C CA . ALA A 1 113 ? -0.998 -3.514 -5.132 1.00 89.19 113 ALA A CA 1
ATOM 913 C C . ALA A 1 113 ? -0.400 -2.093 -5.156 1.00 89.19 113 ALA A C 1
ATOM 915 O O . ALA A 1 113 ? -0.126 -1.502 -4.121 1.00 89.19 113 ALA A O 1
ATOM 916 N N . ASP A 1 114 ? -0.173 -1.590 -6.372 1.00 81.56 114 ASP A N 1
ATOM 917 C CA . ASP A 1 114 ? 0.523 -0.337 -6.706 1.00 81.56 114 ASP A CA 1
ATOM 918 C C . ASP A 1 114 ? 1.831 -0.077 -5.930 1.00 81.56 114 ASP A C 1
ATOM 920 O O . ASP A 1 114 ? 1.929 0.742 -5.022 1.00 81.56 114 ASP A O 1
ATOM 924 N N . PHE A 1 115 ? 2.894 -0.747 -6.375 1.00 85.62 115 PHE A N 1
ATOM 925 C CA . PHE A 1 115 ? 4.255 -0.561 -5.866 1.00 85.62 115 PHE A CA 1
ATOM 926 C C . PHE A 1 115 ? 4.936 0.708 -6.429 1.00 85.62 115 PHE A C 1
ATOM 928 O O . PHE A 1 115 ? 6.157 0.821 -6.381 1.00 85.62 115 PHE A O 1
ATOM 935 N N . GLY A 1 116 ? 4.179 1.666 -6.983 1.00 79.75 116 GLY A N 1
ATOM 936 C CA . GLY A 1 116 ? 4.720 2.849 -7.661 1.00 79.75 116 GLY A CA 1
ATOM 937 C C . GLY A 1 116 ? 5.491 3.822 -6.759 1.00 79.75 116 GLY A C 1
ATOM 938 O O . GLY A 1 116 ? 6.354 4.546 -7.258 1.00 79.75 116 GLY A O 1
ATOM 939 N N . LEU A 1 117 ? 5.211 3.834 -5.447 1.00 77.38 117 LEU A N 1
ATOM 940 C CA . LEU A 1 117 ? 5.996 4.574 -4.444 1.00 77.38 117 LEU A CA 1
ATOM 941 C C . LEU A 1 117 ? 6.925 3.665 -3.613 1.00 77.38 117 LEU A C 1
ATOM 943 O O . LEU A 1 117 ? 7.715 4.177 -2.811 1.00 77.38 117 LEU A O 1
ATOM 947 N N . ALA A 1 118 ? 6.868 2.345 -3.816 1.00 81.12 118 ALA A N 1
ATOM 948 C CA . ALA A 1 118 ? 7.674 1.384 -3.074 1.00 81.12 118 ALA A CA 1
ATOM 949 C C . ALA A 1 118 ? 9.159 1.483 -3.453 1.00 81.12 118 ALA A C 1
ATOM 951 O O . ALA A 1 118 ? 9.526 1.859 -4.571 1.00 81.12 118 ALA A O 1
ATOM 952 N N . THR A 1 119 ? 10.027 1.144 -2.506 1.00 82.25 119 THR A N 1
ATOM 953 C CA . THR A 1 119 ? 11.481 1.252 -2.662 1.00 82.25 119 THR A CA 1
ATOM 954 C C . THR A 1 119 ? 12.190 0.030 -2.094 1.00 82.25 119 THR A C 1
ATOM 956 O O . THR A 1 119 ? 11.709 -0.576 -1.140 1.00 82.25 119 THR A O 1
ATOM 959 N N . PHE A 1 120 ? 13.335 -0.313 -2.679 1.00 81.62 120 PHE A N 1
ATOM 960 C CA . PHE A 1 120 ? 14.278 -1.294 -2.155 1.00 81.62 120 PHE A CA 1
ATOM 961 C C . PHE A 1 120 ? 15.493 -0.544 -1.602 1.00 81.62 120 PHE A C 1
ATOM 963 O O . PHE A 1 120 ? 16.116 0.222 -2.338 1.00 81.62 120 PHE A O 1
ATOM 970 N N . SER A 1 121 ? 15.850 -0.774 -0.338 1.00 76.81 121 SER A N 1
ATOM 971 C CA . SER A 1 121 ? 17.129 -0.317 0.215 1.00 76.81 121 SER A CA 1
ATOM 972 C C . SER A 1 121 ? 17.671 -1.306 1.233 1.00 76.81 121 SER A C 1
ATOM 974 O O . SER A 1 121 ? 16.927 -1.828 2.056 1.00 76.81 121 SER A O 1
ATOM 976 N N . LEU A 1 122 ? 18.986 -1.516 1.200 1.00 76.56 122 LEU A N 1
ATOM 977 C CA . LEU A 1 122 ? 19.723 -2.257 2.227 1.00 76.56 122 LEU A CA 1
ATOM 978 C C . LEU A 1 122 ? 20.077 -1.374 3.441 1.00 76.56 122 LEU A C 1
ATOM 980 O O . LEU A 1 122 ? 20.675 -1.860 4.397 1.00 76.56 122 LEU A O 1
ATOM 984 N N . GLU A 1 123 ? 19.737 -0.084 3.402 1.00 78.00 123 GLU A N 1
ATOM 985 C CA . GLU A 1 123 ? 19.889 0.846 4.522 1.00 78.00 123 GLU A CA 1
ATOM 986 C C . GLU A 1 123 ? 18.711 0.690 5.498 1.00 78.00 123 GLU A C 1
ATOM 988 O O . GLU A 1 123 ? 17.548 0.752 5.102 1.00 78.00 123 GLU A O 1
ATOM 993 N N . GLU A 1 124 ? 19.001 0.528 6.794 1.00 71.94 124 GLU A N 1
ATOM 994 C CA . GLU A 1 124 ? 17.972 0.381 7.842 1.00 71.94 124 GLU A CA 1
ATOM 995 C C . GLU A 1 124 ? 17.099 1.639 8.006 1.00 71.94 124 GLU A C 1
ATOM 997 O O . GLU A 1 124 ? 15.944 1.556 8.434 1.00 71.94 124 GLU A O 1
ATOM 1002 N N . ARG A 1 125 ? 17.658 2.808 7.665 1.00 74.62 125 ARG A N 1
ATOM 1003 C CA . ARG A 1 125 ? 17.011 4.121 7.727 1.00 74.62 125 ARG A CA 1
ATOM 1004 C C . ARG A 1 125 ? 17.023 4.795 6.360 1.00 74.62 125 ARG A C 1
ATOM 1006 O O . ARG A 1 125 ? 18.058 4.891 5.714 1.00 74.62 125 ARG A O 1
ATOM 1013 N N . TYR A 1 126 ? 15.872 5.326 5.974 1.00 75.56 126 TYR A N 1
ATOM 1014 C CA . TYR A 1 126 ? 15.616 5.991 4.704 1.00 75.56 126 TYR A CA 1
ATOM 1015 C C . TYR A 1 126 ? 15.560 7.511 4.893 1.00 75.56 126 TYR A C 1
ATOM 1017 O O . TYR A 1 126 ? 14.969 8.004 5.855 1.00 75.56 126 TYR A O 1
ATOM 1025 N N . ASN A 1 127 ? 16.102 8.276 3.941 1.00 77.06 127 ASN A N 1
ATOM 1026 C CA . ASN A 1 127 ? 16.035 9.739 3.980 1.00 77.06 127 ASN A CA 1
ATOM 1027 C C . ASN A 1 127 ? 14.586 10.235 3.803 1.00 77.06 127 ASN A C 1
ATOM 1029 O O . ASN A 1 127 ? 13.984 10.075 2.739 1.00 77.06 127 ASN A O 1
ATOM 1033 N N . SER A 1 128 ? 14.052 10.900 4.829 1.00 77.62 128 SER A N 1
ATOM 1034 C CA . SER A 1 128 ? 12.720 11.520 4.851 1.00 77.62 128 SER A CA 1
ATOM 1035 C C . SER A 1 128 ? 12.438 12.426 3.645 1.00 77.62 128 SER A C 1
ATOM 1037 O O . SER A 1 128 ? 11.313 12.473 3.147 1.00 77.62 128 SER A O 1
ATOM 1039 N N . ASN A 1 129 ? 13.457 13.122 3.128 1.00 76.31 129 ASN A N 1
ATOM 1040 C CA . ASN A 1 129 ? 13.296 14.069 2.024 1.00 76.31 129 ASN A CA 1
ATOM 1041 C C . ASN A 1 129 ? 12.985 13.390 0.682 1.00 76.31 129 ASN A C 1
ATOM 1043 O O . ASN A 1 129 ? 12.177 13.935 -0.067 1.00 76.31 129 ASN A O 1
ATOM 1047 N N . ASP A 1 130 ? 13.549 12.204 0.404 1.00 74.31 130 ASP A N 1
ATOM 1048 C CA . ASP A 1 130 ? 13.218 11.416 -0.800 1.00 74.31 130 ASP A CA 1
ATOM 1049 C C . ASP A 1 130 ? 11.716 11.125 -0.839 1.00 74.31 130 ASP A C 1
ATOM 1051 O O . ASP A 1 130 ? 11.020 11.465 -1.796 1.00 74.31 130 ASP A O 1
ATOM 1055 N N . PHE A 1 131 ? 11.188 10.575 0.254 1.00 72.94 131 PHE A N 1
ATOM 1056 C CA . PHE A 1 131 ? 9.782 10.206 0.316 1.00 72.94 131 PHE A CA 1
ATOM 1057 C C . PHE A 1 131 ? 8.852 11.427 0.302 1.00 72.94 131 PHE A C 1
ATOM 1059 O O . PHE A 1 131 ? 7.833 11.413 -0.389 1.00 72.94 131 PHE A O 1
ATOM 1066 N N . ILE A 1 132 ? 9.216 12.516 0.988 1.00 73.88 132 ILE A N 1
ATOM 1067 C CA . ILE A 1 132 ? 8.452 13.771 0.952 1.00 73.88 132 ILE A CA 1
ATOM 1068 C C . ILE A 1 132 ? 8.438 14.380 -0.463 1.00 73.88 132 ILE A C 1
ATOM 1070 O O . ILE A 1 132 ? 7.402 14.897 -0.886 1.00 73.88 132 ILE A O 1
ATOM 1074 N N . GLU A 1 133 ? 9.535 14.319 -1.224 1.00 70.75 133 GLU A N 1
ATOM 1075 C CA . GLU A 1 133 ? 9.560 14.766 -2.624 1.00 70.75 133 GLU A CA 1
ATOM 1076 C C . GLU A 1 133 ? 8.691 13.867 -3.518 1.00 70.75 133 GLU A C 1
ATOM 1078 O O . GLU A 1 133 ? 7.798 14.357 -4.216 1.00 70.75 133 GLU A O 1
ATOM 1083 N N . VAL A 1 134 ? 8.884 12.549 -3.432 1.00 67.81 134 VAL A N 1
ATOM 1084 C CA . VAL A 1 134 ? 8.124 11.533 -4.176 1.00 67.81 134 VAL A CA 1
ATOM 1085 C C . VAL A 1 134 ? 6.611 11.665 -3.938 1.00 67.81 134 VAL A C 1
ATOM 1087 O O . VAL A 1 134 ? 5.832 11.682 -4.895 1.00 67.81 134 VAL A O 1
ATOM 1090 N N . MET A 1 135 ? 6.189 11.844 -2.686 1.00 69.75 135 MET A N 1
ATOM 1091 C CA . MET A 1 135 ? 4.786 12.032 -2.302 1.00 69.75 135 MET A CA 1
ATOM 1092 C C . MET A 1 135 ? 4.217 13.372 -2.785 1.00 69.75 135 MET A C 1
ATOM 1094 O O . MET A 1 135 ? 3.101 13.409 -3.310 1.00 69.75 135 MET A O 1
ATOM 1098 N N . ARG A 1 136 ? 4.971 14.480 -2.675 1.00 67.56 136 ARG A N 1
ATOM 1099 C CA . ARG A 1 136 ? 4.556 15.786 -3.230 1.00 67.56 136 ARG A CA 1
ATOM 1100 C C . ARG A 1 136 ? 4.262 15.672 -4.724 1.00 67.56 136 ARG A C 1
ATOM 1102 O O . ARG A 1 136 ? 3.262 16.219 -5.191 1.00 67.56 136 ARG A O 1
ATOM 1109 N N . LEU A 1 137 ? 5.094 14.938 -5.466 1.00 63.81 137 LEU A N 1
ATOM 1110 C CA . LEU A 1 137 ? 4.874 14.693 -6.890 1.00 63.81 137 LEU A CA 1
ATOM 1111 C C . LEU A 1 137 ? 3.602 13.879 -7.159 1.00 63.81 137 LEU A C 1
ATOM 1113 O O . LEU A 1 137 ? 2.942 14.153 -8.161 1.00 63.81 137 LEU A O 1
ATOM 1117 N N . ASP A 1 138 ? 3.221 12.921 -6.309 1.00 63.75 138 ASP A N 1
ATOM 1118 C CA . ASP A 1 138 ? 2.001 12.131 -6.533 1.00 63.75 138 ASP A CA 1
ATOM 1119 C C . ASP A 1 138 ? 0.703 12.855 -6.145 1.00 63.75 138 ASP A C 1
ATOM 1121 O O . ASP A 1 138 ? -0.247 12.893 -6.933 1.00 63.75 138 ASP A O 1
ATOM 1125 N N . ILE A 1 139 ? 0.691 13.572 -5.015 1.00 59.59 139 ILE A N 1
ATOM 1126 C CA . ILE A 1 139 ? -0.437 14.438 -4.622 1.00 59.59 139 ILE A CA 1
ATOM 1127 C C . ILE A 1 139 ? -0.757 15.442 -5.752 1.00 59.59 139 ILE A C 1
ATOM 1129 O O . ILE A 1 139 ? -1.919 15.622 -6.133 1.00 59.59 139 ILE A O 1
ATOM 1133 N N . LEU A 1 140 ? 0.275 16.025 -6.377 1.00 52.53 140 LEU A N 1
ATOM 1134 C CA . LEU A 1 140 ? 0.135 16.924 -7.530 1.00 52.53 140 LEU A CA 1
ATOM 1135 C C . LEU A 1 140 ? -0.336 16.223 -8.824 1.00 52.53 140 LEU A C 1
ATOM 1137 O O . LEU A 1 140 ? -0.963 16.871 -9.671 1.00 52.53 140 LEU A O 1
ATOM 1141 N N . LYS A 1 141 ? -0.086 14.916 -9.007 1.00 54.25 141 LYS A N 1
ATOM 1142 C CA . LYS A 1 141 ? -0.649 14.125 -10.123 1.00 54.25 141 LYS A CA 1
ATOM 1143 C C . LYS A 1 141 ? -2.143 13.858 -9.907 1.00 54.25 141 LYS A C 1
ATOM 1145 O O . LYS A 1 141 ? -2.934 14.052 -10.835 1.00 54.25 141 LYS A O 1
ATOM 1150 N N . ASN A 1 142 ? -2.556 13.476 -8.699 1.00 46.75 142 ASN A N 1
ATOM 1151 C CA . ASN A 1 142 ? -3.948 13.105 -8.424 1.00 46.75 142 ASN A CA 1
ATOM 1152 C C . ASN A 1 142 ? -4.903 14.314 -8.413 1.00 46.75 142 ASN A C 1
ATOM 1154 O O . ASN A 1 142 ? -5.988 14.238 -8.998 1.00 46.75 142 ASN A O 1
ATOM 1158 N N . GLN A 1 143 ? -4.471 15.484 -7.925 1.00 44.66 143 GLN A N 1
ATOM 1159 C CA . GLN A 1 143 ? -5.243 16.733 -8.070 1.00 44.66 143 GLN A CA 1
ATOM 1160 C C . GLN A 1 143 ? -5.512 17.113 -9.545 1.00 44.66 143 GLN A C 1
ATOM 1162 O O . GLN A 1 143 ? -6.582 17.636 -9.881 1.00 44.66 143 GLN A O 1
ATOM 1167 N N . ARG A 1 144 ? -4.582 16.801 -10.463 1.00 41.66 144 ARG A N 1
ATOM 1168 C CA . ARG A 1 144 ? -4.756 17.014 -11.916 1.00 41.66 144 ARG A CA 1
ATOM 1169 C C . ARG A 1 144 ? -5.747 16.034 -12.560 1.00 41.66 144 ARG A C 1
ATOM 1171 O O . ARG A 1 144 ? -6.441 16.413 -13.503 1.00 41.66 144 ARG A O 1
ATOM 1178 N N . ARG A 1 145 ? -5.872 14.803 -12.047 1.00 38.09 145 ARG A N 1
ATOM 1179 C CA . ARG A 1 145 ? -6.897 13.835 -12.495 1.00 38.09 145 ARG A CA 1
ATOM 1180 C C . ARG A 1 145 ? -8.313 14.277 -12.107 1.00 38.09 145 ARG A C 1
ATOM 1182 O O . ARG A 1 145 ? -9.220 14.233 -12.939 1.00 38.09 145 ARG A O 1
ATOM 1189 N N . LEU A 1 146 ? -8.494 14.753 -10.874 1.00 33.56 146 LEU A N 1
ATOM 1190 C CA . LEU A 1 146 ? -9.792 15.218 -10.365 1.00 33.56 146 LEU A CA 1
ATOM 1191 C C . LEU A 1 146 ? -10.306 16.450 -11.131 1.00 33.56 146 LEU A C 1
ATOM 1193 O O . LEU A 1 146 ? -11.446 16.466 -11.598 1.00 33.56 146 LEU A O 1
ATOM 1197 N N . SER A 1 147 ? -9.445 17.449 -11.342 1.00 34.59 147 SER A N 1
ATOM 1198 C CA . SER A 1 147 ? -9.801 18.683 -12.061 1.00 34.59 147 SER A CA 1
ATOM 1199 C C . SER A 1 147 ? -10.133 18.460 -13.547 1.00 34.59 147 SER A C 1
ATOM 1201 O O . SER A 1 147 ? -11.041 19.109 -14.070 1.00 34.59 147 SER A O 1
ATOM 1203 N N . GLY A 1 148 ? -9.500 17.486 -14.214 1.00 32.16 148 GLY A N 1
ATOM 1204 C CA . GLY A 1 148 ? -9.820 17.121 -15.602 1.00 32.16 148 GLY A CA 1
ATOM 1205 C C . GLY A 1 148 ? -11.243 16.576 -15.812 1.00 32.16 148 GLY A C 1
ATOM 1206 O O . GLY A 1 148 ? -11.810 16.737 -16.892 1.00 32.16 148 GLY A O 1
ATOM 1207 N N . THR A 1 149 ? -11.852 15.977 -14.783 1.00 35.34 149 THR A N 1
ATOM 1208 C CA . THR A 1 149 ? -13.205 15.390 -14.872 1.00 35.34 149 THR A CA 1
ATOM 1209 C C . THR A 1 149 ? -14.307 16.457 -14.866 1.00 35.34 149 THR A C 1
ATOM 1211 O O . THR A 1 149 ? -15.310 16.323 -15.569 1.00 35.34 149 THR A O 1
ATOM 1214 N N . ILE A 1 150 ? -14.109 17.556 -14.130 1.00 35.59 150 ILE A N 1
ATOM 1215 C CA . ILE A 1 150 ? -15.099 18.641 -13.986 1.00 35.59 150 ILE A CA 1
ATOM 1216 C C . ILE A 1 150 ? -15.284 19.414 -15.307 1.00 35.59 150 ILE A C 1
ATOM 1218 O O . ILE A 1 150 ? -16.377 19.891 -15.606 1.00 35.59 150 ILE A O 1
ATOM 1222 N N . ALA A 1 151 ? -14.251 19.475 -16.153 1.00 31.20 151 ALA A N 1
ATOM 1223 C CA . ALA A 1 151 ? -14.259 20.229 -17.409 1.00 31.20 151 ALA A CA 1
ATOM 1224 C C . ALA A 1 151 ? -15.195 19.676 -18.514 1.00 31.20 151 ALA A C 1
ATOM 1226 O O . ALA A 1 151 ? -15.335 20.310 -19.559 1.00 31.20 151 ALA A O 1
ATOM 1227 N N . ARG A 1 152 ? -15.836 18.509 -18.326 1.00 33.84 152 ARG A N 1
ATOM 1228 C CA . ARG A 1 152 ? -16.676 17.849 -19.354 1.00 33.84 152 ARG A CA 1
ATOM 1229 C C . ARG A 1 152 ? -18.196 17.948 -19.152 1.00 33.84 152 ARG A C 1
ATOM 1231 O O . ARG A 1 152 ? -18.922 17.380 -19.966 1.00 33.84 152 ARG A O 1
ATOM 1238 N N . SER A 1 153 ? -18.699 18.650 -18.132 1.00 33.50 153 SER A N 1
ATOM 1239 C CA . SER A 1 153 ? -20.137 18.647 -17.777 1.00 33.50 153 SER A CA 1
ATOM 1240 C C . SER A 1 153 ? -20.877 19.997 -17.877 1.00 33.50 153 SER A C 1
ATOM 1242 O O . SER A 1 153 ? -22.061 20.063 -17.550 1.00 33.50 153 SER A O 1
ATOM 1244 N N . THR A 1 154 ? -20.242 21.072 -18.361 1.00 36.34 154 THR A N 1
ATOM 1245 C CA . THR A 1 154 ? -20.756 22.458 -18.235 1.00 36.34 154 THR A CA 1
ATOM 1246 C C . THR A 1 154 ? -20.957 23.210 -19.565 1.00 36.34 154 THR A C 1
ATOM 1248 O O . THR A 1 154 ? -20.496 24.337 -19.725 1.00 36.34 154 THR A O 1
ATOM 1251 N N . SER A 1 155 ? -21.687 22.637 -20.537 1.00 30.22 155 SER A N 1
ATOM 1252 C CA . SER A 1 155 ? -21.850 23.269 -21.868 1.00 30.22 155 SER A CA 1
ATOM 1253 C C . SER A 1 155 ? -23.246 23.230 -22.525 1.00 30.22 155 SER A C 1
ATOM 1255 O O . SER A 1 155 ? -23.342 23.248 -23.754 1.00 30.22 155 SER A O 1
ATOM 1257 N N . ARG A 1 156 ? -24.363 23.271 -21.765 1.00 30.61 156 ARG A N 1
ATOM 1258 C CA . ARG A 1 156 ? -25.676 23.622 -22.374 1.00 30.61 156 ARG A CA 1
ATOM 1259 C C . ARG A 1 156 ? -26.748 24.252 -21.464 1.00 30.61 156 ARG A C 1
ATOM 1261 O O . ARG A 1 156 ? -27.837 23.709 -21.298 1.00 30.61 156 ARG A O 1
ATOM 1268 N N . ALA A 1 157 ? -26.498 25.462 -20.962 1.00 30.03 157 ALA A N 1
ATOM 1269 C CA . ALA A 1 157 ? -27.565 26.310 -20.416 1.00 30.03 157 ALA A CA 1
ATOM 1270 C C . ALA A 1 157 ? -28.389 26.963 -21.551 1.00 30.03 157 ALA A C 1
ATOM 1272 O O . ALA A 1 157 ? -27.835 27.667 -22.396 1.00 30.03 157 ALA A O 1
ATOM 1273 N N . LYS A 1 158 ? -29.715 26.758 -21.579 1.00 32.22 158 LYS A N 1
ATOM 1274 C CA . LYS A 1 158 ? -30.640 27.517 -22.448 1.00 32.22 158 LYS A CA 1
ATOM 1275 C C . LYS A 1 158 ? -31.093 28.802 -21.741 1.00 32.22 158 LYS A C 1
ATOM 1277 O O . LYS A 1 158 ? -31.391 28.774 -20.551 1.00 32.22 158 LYS A O 1
ATOM 1282 N N . ARG A 1 159 ? -31.190 29.911 -22.484 1.00 27.70 159 ARG A N 1
ATOM 1283 C CA . ARG A 1 159 ? -31.792 31.171 -22.003 1.00 27.70 159 ARG A CA 1
ATOM 1284 C C . ARG A 1 159 ? -33.324 31.041 -21.876 1.00 27.70 159 ARG A C 1
ATOM 1286 O O . ARG A 1 159 ? -33.916 30.356 -22.711 1.00 27.70 159 ARG A O 1
ATOM 1293 N N . PRO A 1 160 ? -33.968 31.723 -20.910 1.00 30.88 160 PRO A N 1
ATOM 1294 C CA . PRO A 1 160 ? -35.423 31.860 -20.848 1.00 30.88 160 PRO A CA 1
ATOM 1295 C C . PRO A 1 160 ? -35.941 32.995 -21.753 1.00 30.88 160 PRO A C 1
ATOM 1297 O O . PRO A 1 160 ? -35.206 33.928 -22.082 1.00 30.88 160 PRO A O 1
ATOM 1300 N N . THR A 1 161 ? -37.229 32.945 -22.096 1.00 31.34 161 THR A N 1
ATOM 1301 C CA . THR A 1 161 ? -38.002 34.017 -22.753 1.00 31.34 161 THR A CA 1
ATOM 1302 C C . THR A 1 161 ? -39.312 34.257 -21.987 1.00 31.34 161 THR A C 1
ATOM 1304 O O . THR A 1 161 ? -39.779 33.369 -21.275 1.00 31.34 161 THR A O 1
ATOM 1307 N N . LEU A 1 162 ? -39.879 35.469 -22.062 1.00 29.31 162 LEU A N 1
ATOM 1308 C CA . LEU A 1 162 ? -41.000 35.899 -21.208 1.00 29.31 162 LEU A CA 1
ATOM 1309 C C . LEU A 1 162 ? -42.389 35.793 -21.866 1.00 29.31 162 LEU A C 1
ATOM 1311 O O . LEU A 1 162 ? -42.540 36.051 -23.057 1.00 29.31 162 LEU A O 1
ATOM 1315 N N . GLY A 1 163 ? -43.403 35.590 -21.013 1.00 27.34 163 GLY A N 1
ATOM 1316 C CA . GLY A 1 163 ? -44.815 35.936 -21.244 1.00 27.34 163 GLY A CA 1
ATOM 1317 C C . GLY A 1 163 ? -45.761 34.760 -21.548 1.00 27.34 163 GLY A C 1
ATOM 1318 O O . GLY A 1 163 ? -45.316 33.711 -21.993 1.00 27.34 163 GLY A O 1
ATOM 1319 N N . ALA A 1 164 ? -47.082 34.866 -21.341 1.00 25.97 164 ALA A N 1
ATOM 1320 C CA . ALA A 1 164 ? -47.857 35.791 -20.493 1.00 25.97 164 ALA A CA 1
ATOM 1321 C C . ALA A 1 164 ? -49.331 35.316 -20.375 1.00 25.97 164 ALA A C 1
ATOM 1323 O O . ALA A 1 164 ? -49.896 34.915 -21.385 1.00 25.97 164 ALA A O 1
ATOM 1324 N N . HIS A 1 165 ? -49.984 35.511 -19.207 1.00 28.80 165 HIS A N 1
ATOM 1325 C CA . HIS A 1 165 ? -51.463 35.464 -19.007 1.00 28.80 165 HIS A CA 1
ATOM 1326 C C . HIS A 1 165 ? -52.169 34.083 -19.237 1.00 28.80 165 HIS A C 1
ATOM 1328 O O . HIS A 1 165 ? -51.601 33.205 -19.865 1.00 28.80 165 HIS A O 1
ATOM 1334 N N . LYS A 1 166 ? -53.396 33.766 -18.752 1.00 28.11 166 LYS A N 1
ATOM 1335 C CA . LYS A 1 166 ? -54.349 34.375 -17.775 1.00 28.11 166 LYS A CA 1
ATOM 1336 C C . LYS A 1 166 ? -55.378 33.320 -17.262 1.00 28.11 166 LYS A C 1
ATOM 1338 O O . LYS A 1 166 ? -55.559 32.292 -17.899 1.00 28.11 166 LYS A O 1
ATOM 1343 N N . ARG A 1 167 ? -56.185 33.714 -16.254 1.00 25.00 167 ARG A N 1
ATOM 1344 C CA . ARG A 1 167 ? -57.526 33.184 -15.854 1.00 25.00 167 ARG A CA 1
ATOM 1345 C C . ARG A 1 167 ? -57.621 31.895 -15.005 1.00 25.00 167 ARG A C 1
ATOM 1347 O O . ARG A 1 167 ? -56.615 31.316 -14.622 1.00 25.00 167 ARG A O 1
ATOM 1354 N N . SER A 1 168 ? -58.850 31.635 -14.526 1.00 26.41 168 SER A N 1
ATOM 1355 C CA . SER A 1 168 ? -59.151 31.184 -13.148 1.00 26.41 168 SER A CA 1
ATOM 1356 C C . SER A 1 168 ? -60.645 30.858 -12.912 1.00 26.41 168 SER A C 1
ATOM 1358 O O . SER A 1 168 ? -61.473 31.578 -13.468 1.00 26.41 168 SER A O 1
ATOM 1360 N N . GLN A 1 169 ? -60.970 29.917 -12.005 1.00 26.69 169 GLN A N 1
ATOM 1361 C CA . GLN A 1 169 ? -62.260 29.684 -11.285 1.00 26.69 169 GLN A CA 1
ATOM 1362 C C . GLN A 1 169 ? -61.959 28.699 -10.107 1.00 26.69 169 GLN A C 1
ATOM 1364 O O . GLN A 1 169 ? -61.188 27.772 -10.321 1.00 26.69 169 GLN A O 1
ATOM 1369 N N . THR A 1 170 ? -62.210 28.977 -8.808 1.00 24.22 170 THR A N 1
ATOM 1370 C CA . THR A 1 170 ? -63.460 28.854 -7.985 1.00 24.22 170 THR A CA 1
ATOM 1371 C C . THR A 1 170 ? -64.100 27.452 -7.984 1.00 24.22 170 THR A C 1
ATOM 1373 O O . THR A 1 170 ? -64.320 26.943 -9.074 1.00 24.22 170 THR A O 1
ATOM 1376 N N . SER A 1 171 ? -64.523 26.797 -6.884 1.00 25.91 171 SER A N 1
ATOM 1377 C CA . SER A 1 171 ? -64.517 27.003 -5.398 1.00 25.91 171 SER A CA 1
ATOM 1378 C C . SER A 1 171 ? -64.808 25.614 -4.717 1.00 25.91 171 SER A C 1
ATOM 1380 O O . SER A 1 171 ? -64.670 24.623 -5.424 1.00 25.91 171 SER A O 1
ATOM 1382 N N . VAL A 1 172 ? -65.144 25.320 -3.436 1.00 27.94 172 VAL A N 1
ATOM 1383 C CA . VAL A 1 172 ? -65.550 25.971 -2.146 1.00 27.94 172 VAL A CA 1
ATOM 1384 C C . VAL A 1 172 ? -65.122 25.051 -0.943 1.00 27.94 172 VAL A C 1
ATOM 1386 O O . VAL A 1 172 ? -64.754 23.906 -1.198 1.00 27.94 172 VAL A O 1
ATOM 1389 N N . PRO A 1 173 ? -65.169 25.469 0.355 1.00 34.75 173 PRO A N 1
ATOM 1390 C CA . PRO A 1 173 ? -64.547 24.727 1.481 1.00 34.75 173 PRO A CA 1
ATOM 1391 C C . PRO A 1 173 ? -65.477 24.119 2.572 1.00 34.75 173 PRO A C 1
ATOM 1393 O O . PRO A 1 173 ? -66.473 24.728 2.957 1.00 34.75 173 PRO A O 1
ATOM 1396 N N . ARG A 1 174 ? -65.061 22.982 3.174 1.00 24.77 174 ARG A N 1
ATOM 1397 C CA . ARG A 1 174 ? -65.331 22.467 4.557 1.00 24.77 174 ARG A CA 1
ATOM 1398 C C . ARG A 1 174 ? -64.556 21.133 4.752 1.00 24.77 174 ARG A C 1
ATOM 1400 O O . ARG A 1 174 ? -64.091 20.591 3.760 1.00 24.77 174 ARG A O 1
ATOM 1407 N N . LEU A 1 175 ? -64.331 20.547 5.940 1.00 24.47 175 LEU A N 1
ATOM 1408 C CA . LEU A 1 175 ? -64.757 20.815 7.330 1.00 24.47 175 LEU A CA 1
ATOM 1409 C C . LEU A 1 175 ? -63.608 20.409 8.300 1.00 24.47 175 LEU A C 1
ATOM 1411 O O . LEU A 1 175 ? -62.727 19.645 7.920 1.00 24.47 175 LEU A O 1
ATOM 1415 N N . GLN A 1 176 ? -63.599 20.900 9.543 1.00 27.97 176 GLN A N 1
ATOM 1416 C CA . GLN A 1 176 ? -62.598 20.536 10.562 1.00 27.97 176 GLN A CA 1
ATOM 1417 C C . GLN A 1 176 ? -62.928 19.221 11.289 1.00 27.97 176 GLN A C 1
ATOM 1419 O O . GLN A 1 176 ? -64.064 19.022 11.710 1.00 27.97 176 GLN A O 1
ATOM 1424 N N . THR A 1 177 ? -61.898 18.434 11.613 1.00 25.47 177 THR A N 1
ATOM 1425 C CA . THR A 1 177 ? -61.900 17.499 12.754 1.00 25.47 177 THR A CA 1
ATOM 1426 C C . THR A 1 177 ? -60.618 17.688 13.563 1.00 25.47 177 THR A C 1
ATOM 1428 O O . THR A 1 177 ? -59.524 17.443 13.058 1.00 25.47 177 THR A O 1
ATOM 1431 N N . ARG A 1 178 ? -60.733 18.136 14.819 1.00 26.28 178 ARG A N 1
ATOM 1432 C CA . ARG A 1 178 ? -59.598 18.224 15.751 1.00 26.28 178 ARG A CA 1
ATOM 1433 C C . ARG A 1 178 ? -59.349 16.850 16.370 1.00 26.28 178 ARG A C 1
ATOM 1435 O O . ARG A 1 178 ? -60.236 16.327 17.034 1.00 26.28 178 ARG A O 1
ATOM 1442 N N . SER A 1 179 ? -58.128 16.339 16.267 1.00 26.44 179 SER A N 1
ATOM 1443 C CA . SER A 1 179 ? -57.580 15.383 17.233 1.00 26.44 179 SER A CA 1
ATOM 1444 C C . SER A 1 179 ? -56.215 15.881 17.712 1.00 26.44 179 SER A C 1
ATOM 1446 O O . SER A 1 179 ? -55.490 16.569 16.995 1.00 26.44 179 SER A O 1
ATOM 1448 N N . THR A 1 180 ? -55.905 15.632 18.981 1.00 33.78 180 THR A N 1
ATOM 1449 C CA . THR A 1 180 ? -54.719 16.170 19.657 1.00 33.78 180 THR A CA 1
ATOM 1450 C C . THR A 1 180 ? -53.587 15.156 19.682 1.00 33.78 180 THR A C 1
ATOM 1452 O O . THR A 1 180 ? -53.788 14.042 20.158 1.00 33.78 180 THR A O 1
ATOM 1455 N N . SER A 1 181 ? -52.374 15.566 19.313 1.00 27.94 181 SER A N 1
ATOM 1456 C CA . SER A 1 181 ? -51.133 14.956 19.812 1.00 27.94 181 SER A CA 1
ATOM 1457 C C . SER A 1 181 ? -49.949 15.905 19.651 1.00 27.94 181 SER A C 1
ATOM 1459 O O . SER A 1 181 ? -49.779 16.534 18.609 1.00 27.94 181 SER A O 1
ATOM 1461 N N . ARG A 1 182 ? -49.114 16.004 20.692 1.00 39.16 182 ARG A N 1
ATOM 1462 C CA . ARG A 1 182 ? -47.791 16.636 20.611 1.00 39.16 182 ARG A CA 1
ATOM 1463 C C . ARG A 1 182 ? -46.838 15.634 19.955 1.00 39.16 182 ARG A C 1
ATOM 1465 O O . ARG A 1 182 ? -46.509 14.633 20.578 1.00 39.16 182 ARG A O 1
ATOM 1472 N N . GLY A 1 183 ? -46.390 15.909 18.733 1.00 27.11 183 GLY A N 1
ATOM 1473 C CA . GLY A 1 183 ? -45.326 15.158 18.061 1.00 27.11 183 GLY A CA 1
ATOM 1474 C C . GLY A 1 183 ? -44.143 16.075 17.773 1.00 27.11 183 GLY A C 1
ATOM 1475 O O . GLY A 1 183 ? -44.259 16.973 16.943 1.00 27.11 183 GLY A O 1
ATOM 1476 N N . GLY A 1 184 ? -43.022 15.888 18.475 1.00 28.16 184 GLY A N 1
ATOM 1477 C CA . GLY A 1 184 ? -41.797 16.651 18.215 1.00 28.16 184 GLY A CA 1
ATOM 1478 C C . GLY A 1 184 ? -41.221 16.302 16.842 1.00 28.16 184 GLY A C 1
ATOM 1479 O O . GLY A 1 184 ? -41.162 15.128 16.483 1.00 28.16 184 GLY A O 1
ATOM 1480 N N . MET A 1 185 ? -40.794 17.308 16.071 1.00 29.44 185 MET A N 1
ATOM 1481 C CA . MET A 1 185 ? -40.320 17.127 14.692 1.00 29.44 185 MET A CA 1
ATOM 1482 C C . MET A 1 185 ? -38.879 16.583 14.639 1.00 29.44 185 MET A C 1
ATOM 1484 O O . MET A 1 185 ? -37.962 17.242 14.148 1.00 29.44 185 MET A O 1
ATOM 1488 N N . TYR A 1 186 ? -38.678 15.369 15.154 1.00 26.66 186 TYR A N 1
ATOM 1489 C CA . TYR A 1 186 ? -37.413 14.649 15.052 1.00 26.66 186 TYR A CA 1
ATOM 1490 C C . TYR A 1 186 ? -37.159 14.233 13.599 1.00 26.66 186 TYR A C 1
ATOM 1492 O O . TYR A 1 186 ? -37.687 13.237 13.105 1.00 26.66 186 TYR A O 1
ATOM 1500 N N . ARG A 1 187 ? -36.313 15.005 12.907 1.00 38.16 187 ARG A N 1
ATOM 1501 C CA . ARG A 1 187 ? -35.630 14.525 11.704 1.00 38.16 187 ARG A CA 1
ATOM 1502 C C . ARG A 1 187 ? -34.703 13.383 12.108 1.00 38.16 187 ARG A C 1
ATOM 1504 O O . ARG A 1 187 ? -33.708 13.610 12.792 1.00 38.16 187 ARG A O 1
ATOM 1511 N N . ASN A 1 188 ? -35.016 12.174 11.653 1.00 35.12 188 ASN A N 1
ATOM 1512 C CA . ASN A 1 188 ? -34.145 11.009 11.794 1.00 35.12 188 ASN A CA 1
ATOM 1513 C C . ASN A 1 188 ? -32.971 11.084 10.799 1.00 35.12 188 ASN A C 1
ATOM 1515 O O . ASN A 1 188 ? -32.857 10.258 9.894 1.00 35.12 188 ASN A O 1
ATOM 1519 N N . ASP A 1 189 ? -32.094 12.075 10.986 1.00 43.56 189 ASP A N 1
ATOM 1520 C CA . ASP A 1 189 ? -30.787 12.173 10.328 1.00 43.56 189 ASP A CA 1
ATOM 1521 C C . ASP A 1 189 ? -29.873 11.065 10.885 1.00 43.56 189 ASP A C 1
ATOM 1523 O O . ASP A 1 189 ? -29.059 11.304 11.787 1.00 43.56 189 ASP A O 1
ATOM 1527 N N . ARG A 1 190 ? -30.059 9.833 10.392 1.00 36.78 190 ARG A N 1
ATOM 1528 C CA . ARG A 1 190 ? -29.379 8.628 10.895 1.00 36.78 190 ARG A CA 1
ATOM 1529 C C . ARG A 1 190 ? -27.850 8.803 10.914 1.00 36.78 190 ARG A C 1
ATOM 1531 O O . ARG A 1 190 ? -27.308 9.284 9.915 1.00 36.78 190 ARG A O 1
ATOM 1538 N N . PRO A 1 191 ? -27.141 8.356 11.972 1.00 46.19 191 PRO A N 1
ATOM 1539 C CA . PRO A 1 191 ? -25.675 8.405 12.031 1.00 46.19 191 PRO A CA 1
ATOM 1540 C C . PRO A 1 191 ? -24.999 7.768 10.806 1.00 46.19 191 PRO A C 1
ATOM 1542 O O . PRO A 1 191 ? -24.118 8.386 10.214 1.00 46.19 191 PRO A O 1
ATOM 1545 N N . GLU A 1 192 ? -25.523 6.622 10.355 1.00 43.62 192 GLU A N 1
ATOM 1546 C CA . GLU A 1 192 ? -25.193 5.902 9.107 1.00 43.62 192 GLU A CA 1
ATOM 1547 C C . GLU A 1 192 ? -24.983 6.833 7.891 1.00 43.62 192 GLU A C 1
ATOM 1549 O O . GLU A 1 192 ? -24.066 6.666 7.092 1.00 43.62 192 GLU A O 1
ATOM 1554 N N . GLN A 1 193 ? -25.838 7.851 7.727 1.00 46.06 193 GLN A N 1
ATOM 1555 C CA . GLN A 1 193 ? -25.797 8.755 6.570 1.00 46.06 193 GLN A CA 1
ATOM 1556 C C . GLN A 1 193 ? -24.796 9.906 6.734 1.00 46.06 193 GLN A C 1
ATOM 1558 O O . GLN A 1 193 ? -24.492 10.602 5.762 1.00 46.06 193 GLN A O 1
ATOM 1563 N N . LYS A 1 194 ? -24.283 10.120 7.950 1.00 49.88 194 LYS A N 1
ATOM 1564 C CA . LYS A 1 194 ? -23.198 11.066 8.226 1.00 49.88 194 LYS A CA 1
ATOM 1565 C C . LYS A 1 194 ? -21.847 10.390 8.001 1.00 49.88 194 LYS A C 1
ATOM 1567 O O . LYS A 1 194 ? -21.040 10.965 7.279 1.00 49.88 194 LYS A O 1
ATOM 1572 N N . ILE A 1 195 ? -21.634 9.171 8.506 1.00 50.50 195 ILE A N 1
ATOM 1573 C CA . ILE A 1 195 ? -20.357 8.435 8.384 1.00 50.50 195 ILE A CA 1
ATOM 1574 C C . ILE A 1 195 ? -20.003 8.197 6.903 1.00 50.50 195 ILE A C 1
ATOM 1576 O O . ILE A 1 195 ? -19.006 8.739 6.422 1.00 50.50 195 ILE A O 1
ATOM 1580 N N . LYS A 1 196 ? -20.912 7.604 6.112 1.00 50.44 196 LYS A N 1
ATOM 1581 C CA . LYS A 1 196 ? -20.742 7.418 4.648 1.00 50.44 196 LYS A CA 1
ATOM 1582 C C . LYS A 1 196 ? -20.544 8.714 3.853 1.00 50.44 196 LYS A C 1
ATOM 1584 O O . LYS A 1 196 ? -20.032 8.705 2.731 1.00 50.44 196 LYS A O 1
ATOM 1589 N N . LYS A 1 197 ? -20.945 9.859 4.416 1.00 51.44 197 LYS A N 1
ATOM 1590 C CA . LYS A 1 197 ? -20.708 11.193 3.841 1.00 51.44 197 LYS A CA 1
ATOM 1591 C C . LYS A 1 197 ? -19.371 11.795 4.291 1.00 51.44 197 LYS A C 1
ATOM 1593 O O . LYS A 1 197 ? -18.803 12.584 3.539 1.00 51.44 197 LYS A O 1
ATOM 1598 N N . HIS A 1 198 ? -18.859 11.411 5.461 1.00 53.91 198 HIS A N 1
ATOM 1599 C CA . HIS A 1 198 ? -17.519 11.749 5.933 1.00 53.91 198 HIS A CA 1
ATOM 1600 C C . HIS A 1 198 ? -16.438 10.983 5.160 1.00 53.91 198 HIS A C 1
ATOM 1602 O O . HIS A 1 198 ? -15.561 11.662 4.630 1.00 53.91 198 HIS A O 1
ATOM 1608 N N . HIS A 1 199 ? -16.554 9.656 4.958 1.00 54.12 199 HIS A N 1
ATOM 1609 C CA . HIS A 1 199 ? -15.670 8.880 4.053 1.00 54.12 199 HIS A CA 1
ATOM 1610 C C . HIS A 1 199 ? -15.486 9.607 2.713 1.00 54.12 199 HIS A C 1
ATOM 1612 O O . HIS A 1 199 ? -14.403 10.077 2.362 1.00 54.12 199 HIS A O 1
ATOM 1618 N N . ARG A 1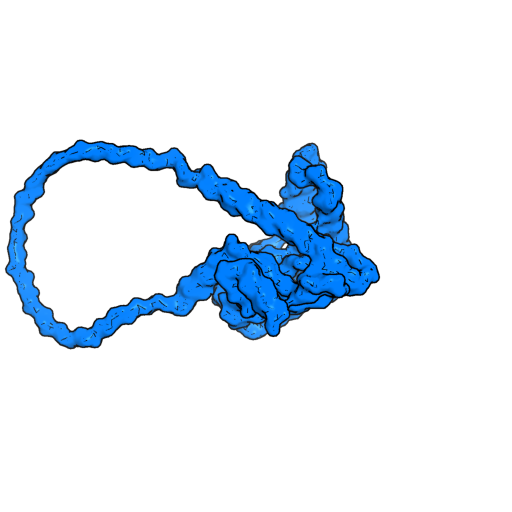 200 ? -16.598 9.819 1.993 1.00 52.47 200 ARG A N 1
ATOM 1619 C CA . ARG A 1 200 ? -16.607 10.486 0.681 1.00 52.47 200 ARG A CA 1
ATOM 1620 C C . ARG A 1 200 ? -16.115 11.937 0.688 1.00 52.47 200 ARG A C 1
ATOM 1622 O O . ARG A 1 200 ? -15.805 12.440 -0.391 1.00 52.47 200 ARG A O 1
ATOM 1629 N N . LYS A 1 201 ? -16.069 12.623 1.839 1.00 48.78 201 LYS A N 1
ATOM 1630 C CA . LYS A 1 201 ? -15.497 13.976 1.959 1.00 48.78 201 LYS A CA 1
ATOM 1631 C C . LYS A 1 201 ? -13.986 13.885 2.188 1.00 48.78 201 LYS A C 1
ATOM 1633 O O . LYS A 1 201 ? -13.240 14.477 1.413 1.00 48.78 201 LYS A O 1
ATOM 1638 N N . PHE A 1 202 ? -13.534 13.141 3.196 1.00 46.88 202 PHE A N 1
ATOM 1639 C CA . PHE A 1 202 ? -12.138 13.165 3.645 1.00 46.88 202 PHE A CA 1
ATOM 1640 C C . PHE A 1 202 ? -11.160 12.539 2.643 1.00 46.88 202 PHE A C 1
ATOM 1642 O O . PHE A 1 202 ? -10.186 13.200 2.275 1.00 46.88 202 PHE A O 1
ATOM 1649 N N . HIS A 1 203 ? -11.452 11.353 2.093 1.00 49.75 203 HIS A N 1
ATOM 1650 C CA . HIS A 1 203 ? -10.561 10.722 1.106 1.00 49.75 203 HIS A CA 1
ATOM 1651 C C . HIS A 1 203 ? -10.340 11.605 -0.142 1.00 49.75 203 HIS A C 1
ATOM 1653 O O . HIS A 1 203 ? -9.253 11.614 -0.711 1.00 49.75 203 HIS A O 1
ATOM 1659 N N . SER A 1 204 ? -11.329 12.431 -0.523 1.00 43.38 204 SER A N 1
ATOM 1660 C CA . SER A 1 204 ? -11.225 13.363 -1.662 1.00 43.38 204 SER A CA 1
ATOM 1661 C C . SER A 1 204 ? -10.320 14.587 -1.438 1.00 43.38 204 SER A C 1
ATOM 1663 O O . SER A 1 204 ? -10.061 15.325 -2.390 1.00 43.38 204 SER A O 1
ATOM 1665 N N . ILE A 1 205 ? -9.857 14.817 -0.203 1.00 37.75 205 ILE A N 1
ATOM 1666 C CA . ILE A 1 205 ? -9.071 15.997 0.199 1.00 37.75 205 ILE A CA 1
ATOM 1667 C C . ILE A 1 205 ? -7.686 15.594 0.731 1.00 37.75 205 ILE A C 1
ATOM 1669 O O . ILE A 1 205 ? -6.714 16.299 0.461 1.00 37.75 205 ILE A O 1
ATOM 1673 N N . LEU A 1 206 ? -7.588 14.476 1.464 1.00 47.47 206 LEU A N 1
ATOM 1674 C CA . LEU A 1 206 ? -6.397 14.109 2.246 1.00 47.47 206 LEU A CA 1
ATOM 1675 C C . LEU A 1 206 ? -5.756 12.754 1.888 1.00 47.47 206 LEU A C 1
ATOM 1677 O O . LEU A 1 206 ? -4.618 12.538 2.286 1.00 47.47 206 LEU A O 1
ATOM 1681 N N . GLY A 1 207 ? -6.433 11.884 1.123 1.00 55.09 207 GLY A N 1
ATOM 1682 C CA . GLY A 1 207 ? -6.395 10.403 1.176 1.00 55.09 207 GLY A CA 1
ATOM 1683 C C . GLY A 1 207 ? -5.089 9.575 1.131 1.00 55.09 207 GLY A C 1
ATOM 1684 O O . GLY A 1 207 ? -5.192 8.355 1.065 1.00 55.09 207 GLY A O 1
ATOM 1685 N N . THR A 1 208 ? -3.895 10.168 1.201 1.00 63.78 208 THR A N 1
ATOM 1686 C CA . THR A 1 208 ? -2.637 9.469 1.562 1.00 63.78 208 THR A CA 1
ATOM 1687 C C . THR A 1 208 ? -2.079 9.958 2.913 1.00 63.78 208 THR A C 1
ATOM 1689 O O . THR A 1 208 ? -1.376 9.206 3.576 1.00 63.78 208 THR A O 1
ATOM 1692 N N . LEU A 1 209 ? -2.397 11.179 3.369 1.00 70.94 209 LEU A N 1
ATOM 1693 C CA . LEU A 1 209 ? -1.732 11.804 4.522 1.00 70.94 209 LEU A CA 1
ATOM 1694 C C . LEU A 1 209 ? -2.051 11.160 5.875 1.00 70.94 209 LEU A C 1
ATOM 1696 O O . LEU A 1 209 ? -1.162 11.074 6.718 1.00 70.94 209 LEU A O 1
ATOM 1700 N N . ASP A 1 210 ? -3.291 10.719 6.091 1.00 77.94 210 ASP A N 1
ATOM 1701 C CA . ASP A 1 210 ? -3.747 10.221 7.395 1.00 77.94 210 ASP A CA 1
ATOM 1702 C C . ASP A 1 210 ? -3.111 8.870 7.801 1.00 77.94 210 ASP A C 1
ATOM 1704 O O . ASP A 1 210 ? -3.181 8.501 8.972 1.00 77.94 210 ASP A O 1
ATOM 1708 N N . TYR A 1 211 ? -2.464 8.159 6.864 1.00 83.12 211 TYR A N 1
ATOM 1709 C CA . TYR A 1 211 ? -1.820 6.852 7.085 1.00 83.12 211 TYR A CA 1
ATOM 1710 C C . TYR A 1 211 ? -0.305 6.932 7.342 1.00 83.12 211 TYR A C 1
ATOM 1712 O O . TYR A 1 211 ? 0.294 5.937 7.736 1.00 83.12 211 TYR A O 1
ATOM 1720 N N . ILE A 1 212 ? 0.336 8.084 7.116 1.00 84.62 212 ILE A N 1
ATOM 1721 C CA . ILE A 1 212 ? 1.804 8.216 7.161 1.00 84.62 212 ILE A CA 1
ATOM 1722 C C . ILE A 1 212 ? 2.319 8.182 8.610 1.00 84.62 212 ILE A C 1
ATOM 1724 O O . ILE A 1 212 ? 1.758 8.824 9.498 1.00 84.62 212 ILE A O 1
ATOM 1728 N N . ALA A 1 213 ? 3.432 7.478 8.821 1.00 85.94 213 ALA A N 1
ATOM 1729 C CA . ALA A 1 213 ? 4.102 7.333 10.110 1.00 85.94 213 ALA A CA 1
ATOM 1730 C C . ALA A 1 213 ? 4.849 8.597 10.569 1.00 85.94 213 ALA A C 1
ATOM 1732 O O . ALA A 1 213 ? 5.486 9.279 9.768 1.00 85.94 213 ALA A O 1
ATOM 1733 N N . HIS A 1 214 ? 4.792 8.921 11.863 1.00 85.94 214 HIS A N 1
ATOM 1734 C CA . HIS A 1 214 ? 5.266 10.205 12.400 1.00 85.94 214 HIS A CA 1
ATOM 1735 C C . HIS A 1 214 ? 6.759 10.519 12.150 1.00 85.94 214 HIS A C 1
ATOM 1737 O O . HIS A 1 214 ? 7.133 11.680 11.955 1.00 85.94 214 HIS A O 1
ATOM 1743 N N . GLU A 1 215 ? 7.604 9.491 12.078 1.00 83.69 215 GLU A N 1
ATOM 1744 C CA . GLU A 1 215 ? 9.053 9.575 11.898 1.00 83.69 215 GLU A CA 1
ATOM 1745 C C . GLU A 1 215 ? 9.454 10.048 10.492 1.00 83.69 215 GLU A C 1
ATOM 1747 O O . GLU A 1 215 ? 10.518 10.636 10.312 1.00 83.69 215 GLU A O 1
ATOM 1752 N N . ILE A 1 216 ? 8.561 9.899 9.506 1.00 83.88 216 ILE A N 1
ATOM 1753 C CA . ILE A 1 216 ? 8.758 10.364 8.124 1.00 83.88 216 ILE A CA 1
ATOM 1754 C C . ILE A 1 216 ? 8.914 11.889 8.035 1.00 83.88 216 ILE A C 1
ATOM 1756 O O . ILE A 1 216 ? 9.486 12.399 7.074 1.00 83.88 216 ILE A O 1
ATOM 1760 N N . TRP A 1 217 ? 8.445 12.641 9.032 1.00 78.94 217 TRP A N 1
ATOM 1761 C CA . TRP A 1 217 ? 8.666 14.087 9.112 1.00 78.94 217 TRP A CA 1
ATOM 1762 C C . TRP A 1 217 ? 9.823 14.489 10.042 1.00 78.94 217 TRP A C 1
ATOM 1764 O O . TRP A 1 217 ? 9.966 15.682 10.330 1.00 78.94 217 TRP A O 1
ATOM 1774 N N . GLY A 1 218 ? 10.604 13.527 10.538 1.00 78.50 218 GLY A N 1
ATOM 1775 C CA . GLY A 1 218 ? 11.824 13.752 11.310 1.00 78.50 218 GLY A CA 1
ATOM 1776 C C . GLY A 1 218 ? 13.075 13.807 10.429 1.00 78.50 218 GLY A C 1
ATOM 1777 O O . GLY A 1 218 ? 13.114 13.244 9.334 1.00 78.50 218 GLY A O 1
ATOM 1778 N N . GLU A 1 219 ? 14.121 14.470 10.922 1.00 78.50 219 GLU A N 1
ATOM 1779 C CA . GLU A 1 219 ? 15.436 14.539 10.259 1.00 78.50 219 GLU A CA 1
ATOM 1780 C C . GLU A 1 219 ? 16.237 13.230 10.399 1.00 78.50 219 GLU A C 1
ATOM 1782 O O . GLU A 1 219 ? 17.141 12.964 9.614 1.00 78.50 219 GLU A O 1
ATOM 1787 N N . GLU A 1 220 ? 15.863 12.384 11.364 1.00 80.31 220 GLU A N 1
ATOM 1788 C CA . GLU A 1 220 ? 16.486 11.088 11.669 1.00 80.31 220 GLU A CA 1
ATOM 1789 C C . GLU A 1 220 ? 16.276 9.992 10.605 1.00 80.31 220 GLU A C 1
ATOM 1791 O O . GLU A 1 220 ? 16.922 8.941 10.675 1.00 80.31 220 GLU A O 1
ATOM 1796 N N . GLY A 1 221 ? 15.389 10.224 9.634 1.00 82.12 221 GLY A N 1
ATOM 1797 C CA . GLY A 1 221 ? 14.929 9.212 8.685 1.00 82.12 221 GLY A CA 1
ATOM 1798 C C . GLY A 1 221 ? 13.844 8.291 9.253 1.00 82.12 221 GLY A C 1
ATOM 1799 O O . GLY A 1 221 ? 13.576 8.271 10.454 1.00 82.12 221 GLY A O 1
ATOM 1800 N N . TYR A 1 222 ? 13.228 7.505 8.372 1.00 85.44 222 TYR A N 1
ATOM 1801 C CA . TYR A 1 222 ? 12.224 6.489 8.715 1.00 85.44 222 TYR A CA 1
ATOM 1802 C C . TYR A 1 222 ? 12.758 5.077 8.450 1.00 85.44 222 TYR A C 1
ATOM 1804 O O . TYR A 1 222 ? 13.789 4.911 7.805 1.00 85.44 222 TYR A O 1
ATOM 1812 N N . THR A 1 223 ? 12.066 4.047 8.935 1.00 89.31 223 THR A N 1
ATOM 1813 C CA . THR A 1 223 ? 12.429 2.631 8.722 1.00 89.31 223 THR A CA 1
ATOM 1814 C C . THR A 1 223 ? 11.284 1.890 8.028 1.00 89.31 223 THR A C 1
ATOM 1816 O O . THR A 1 223 ? 10.227 2.474 7.793 1.00 89.31 223 THR A O 1
ATOM 1819 N N . GLN A 1 224 ? 11.443 0.592 7.747 1.00 90.69 224 GLN A N 1
ATOM 1820 C CA . GLN A 1 224 ? 10.359 -0.229 7.179 1.00 90.69 224 GLN A CA 1
ATOM 1821 C C . GLN A 1 224 ? 9.101 -0.277 8.075 1.00 90.69 224 GLN A C 1
ATOM 1823 O O . GLN A 1 224 ? 7.996 -0.518 7.593 1.00 90.69 224 GLN A O 1
ATOM 1828 N N . LEU A 1 225 ? 9.245 0.012 9.376 1.00 91.62 225 LEU A N 1
ATOM 1829 C CA . LEU A 1 225 ? 8.154 0.023 10.357 1.00 91.62 225 LEU A CA 1
ATOM 1830 C C . LEU A 1 225 ? 7.048 1.054 10.044 1.00 91.62 225 LEU A C 1
ATOM 1832 O O . LEU A 1 225 ? 5.944 0.925 10.574 1.00 91.62 225 LEU A O 1
ATOM 1836 N N . CYS A 1 226 ? 7.282 2.021 9.148 1.00 90.94 226 CYS A N 1
ATOM 1837 C CA . CYS A 1 226 ? 6.250 2.965 8.711 1.00 90.94 226 CYS A CA 1
ATOM 1838 C C . CYS A 1 226 ? 5.064 2.287 7.988 1.00 90.94 226 CYS A C 1
ATOM 1840 O O . CYS A 1 226 ? 3.925 2.760 8.072 1.00 90.94 226 CYS A O 1
ATOM 1842 N N . ASP A 1 227 ? 5.290 1.128 7.358 1.00 92.81 227 ASP A N 1
ATOM 1843 C CA . ASP A 1 227 ? 4.215 0.303 6.793 1.00 92.81 227 ASP A CA 1
ATOM 1844 C C . ASP A 1 227 ? 3.344 -0.321 7.910 1.00 92.81 227 ASP A C 1
ATOM 1846 O O . ASP A 1 227 ? 2.139 -0.497 7.732 1.00 92.81 227 ASP A O 1
ATOM 1850 N N . LEU A 1 228 ? 3.911 -0.597 9.096 1.00 95.12 228 LEU A N 1
ATOM 1851 C CA . LEU A 1 228 ? 3.169 -1.128 10.251 1.00 95.12 228 LEU A CA 1
ATOM 1852 C C . LEU A 1 228 ? 2.364 -0.044 10.983 1.00 95.12 228 LEU A C 1
ATOM 1854 O O . LEU A 1 228 ? 1.272 -0.325 11.476 1.00 95.12 228 LEU A O 1
ATOM 1858 N N . TRP A 1 229 ? 2.844 1.204 11.004 1.00 94.12 229 TRP A N 1
ATOM 1859 C CA . TRP A 1 229 ? 2.022 2.350 11.415 1.00 94.12 229 TRP A CA 1
ATOM 1860 C C . TRP A 1 229 ? 0.814 2.509 10.485 1.00 94.12 229 TRP A C 1
ATOM 1862 O O . TRP A 1 229 ? -0.323 2.575 10.954 1.00 94.12 229 TRP A O 1
ATOM 1872 N N . SER A 1 230 ? 1.050 2.488 9.167 1.00 93.19 230 SER A N 1
ATOM 1873 C CA . SER A 1 230 ? -0.014 2.549 8.153 1.00 93.19 230 SER A CA 1
ATOM 1874 C C . SER A 1 230 ? -1.050 1.432 8.365 1.00 93.19 230 SER A C 1
ATOM 1876 O O . SER A 1 230 ? -2.257 1.680 8.339 1.00 93.19 230 SER A O 1
ATOM 1878 N N . LEU A 1 231 ? -0.590 0.211 8.674 1.00 95.94 231 LEU A N 1
ATOM 1879 C CA . LEU A 1 231 ? -1.444 -0.929 9.021 1.00 95.94 231 LEU A CA 1
ATOM 1880 C C . LEU A 1 231 ? -2.282 -0.691 10.290 1.00 95.94 231 LEU A C 1
ATOM 1882 O O . LEU A 1 231 ? -3.452 -1.072 10.334 1.00 95.94 231 LEU A O 1
ATOM 1886 N N . GLY A 1 232 ? -1.709 -0.042 11.307 1.00 96.12 232 GLY A N 1
ATOM 1887 C CA . GLY A 1 232 ? -2.414 0.348 12.529 1.00 96.12 232 GLY A CA 1
ATOM 1888 C C . GLY A 1 232 ? -3.540 1.356 12.274 1.00 96.12 232 GLY A C 1
ATOM 1889 O O . GLY A 1 232 ? -4.640 1.190 12.806 1.00 96.12 232 GLY A O 1
ATOM 1890 N N . VAL A 1 233 ? -3.309 2.351 11.409 1.00 93.00 233 VAL A N 1
ATOM 1891 C CA . VAL A 1 233 ? -4.353 3.303 10.984 1.00 93.00 233 VAL A CA 1
ATOM 1892 C C . VAL A 1 233 ? -5.464 2.588 10.207 1.00 93.00 233 VAL A C 1
ATOM 1894 O O . VAL A 1 233 ? -6.639 2.821 10.487 1.00 93.00 233 VAL A O 1
ATOM 1897 N N . ILE A 1 234 ? -5.115 1.666 9.301 1.00 93.31 234 ILE A N 1
ATOM 1898 C CA . ILE A 1 234 ? -6.083 0.829 8.569 1.00 93.31 234 ILE A CA 1
ATOM 1899 C C . ILE A 1 234 ? -6.926 -0.011 9.540 1.00 93.31 234 ILE A C 1
ATOM 1901 O O . ILE A 1 234 ? -8.148 -0.007 9.419 1.00 93.31 234 ILE A O 1
ATOM 1905 N N . LEU A 1 235 ? -6.326 -0.692 10.524 1.00 96.38 235 LEU A N 1
ATOM 1906 C CA . LEU A 1 235 ? -7.069 -1.465 11.532 1.00 96.38 235 LEU A CA 1
ATOM 1907 C C . LEU A 1 235 ? -8.031 -0.578 12.339 1.00 96.38 235 LEU A C 1
ATOM 1909 O O . LEU A 1 235 ? -9.178 -0.964 12.563 1.00 96.38 235 LEU A O 1
ATOM 1913 N N . PHE A 1 236 ? -7.593 0.613 12.755 1.00 94.38 236 PHE A N 1
ATOM 1914 C CA . PHE A 1 236 ? -8.466 1.557 13.454 1.00 94.38 236 PHE A CA 1
ATOM 1915 C C . PHE A 1 236 ? -9.652 1.972 12.572 1.00 94.38 236 PHE A C 1
ATOM 1917 O O . PHE A 1 236 ? -10.801 1.882 12.999 1.00 94.38 236 PHE A O 1
ATOM 1924 N N . GLU A 1 237 ? -9.397 2.370 11.324 1.00 90.94 237 GLU A N 1
ATOM 1925 C CA . GLU A 1 237 ? -10.445 2.802 10.398 1.00 90.94 237 GLU A CA 1
ATOM 1926 C C . GLU A 1 237 ? -11.405 1.665 10.016 1.00 90.94 237 GLU A C 1
ATOM 1928 O O . GLU A 1 237 ? -12.609 1.901 9.931 1.00 90.94 237 GLU A O 1
ATOM 1933 N N . MET A 1 238 ? -10.918 0.424 9.897 1.00 93.38 238 MET A N 1
ATOM 1934 C CA . MET A 1 238 ? -11.759 -0.766 9.711 1.00 93.38 238 MET A CA 1
ATOM 1935 C C . MET A 1 238 ? -12.789 -0.947 10.836 1.00 93.38 238 MET A C 1
ATOM 1937 O O . MET A 1 238 ? -13.914 -1.357 10.557 1.00 93.38 238 MET A O 1
ATOM 1941 N N . LEU A 1 239 ? -12.415 -0.673 12.090 1.00 94.06 239 LEU A N 1
ATOM 1942 C CA . LEU A 1 239 ? -13.270 -0.890 13.265 1.00 94.06 239 LEU A CA 1
ATOM 1943 C C . LEU A 1 239 ? -14.129 0.332 13.632 1.00 94.06 239 LEU A C 1
ATOM 1945 O O . LEU A 1 239 ? -15.221 0.177 14.175 1.00 94.06 239 LEU A O 1
ATOM 1949 N N . VAL A 1 240 ? -13.632 1.543 13.365 1.00 90.38 240 VAL A N 1
ATOM 1950 C CA . VAL A 1 240 ? -14.223 2.814 13.831 1.00 90.38 240 VAL A CA 1
ATOM 1951 C C . VAL A 1 240 ? -14.921 3.592 12.708 1.00 90.38 240 VAL A C 1
ATOM 1953 O O . VAL A 1 240 ? -15.806 4.405 12.976 1.00 90.38 240 VAL A O 1
ATOM 1956 N N . GLY A 1 241 ? -14.568 3.336 11.446 1.00 84.44 241 GLY A N 1
ATOM 1957 C CA . GLY A 1 241 ? -15.188 3.970 10.280 1.00 84.44 241 GLY A CA 1
ATOM 1958 C C . GLY A 1 241 ? -14.657 5.372 9.966 1.00 84.44 241 GLY A C 1
ATOM 1959 O O . GLY A 1 241 ? -15.352 6.140 9.302 1.00 84.44 241 GLY A O 1
ATOM 1960 N N . TYR A 1 242 ? -13.464 5.736 10.445 1.00 82.56 242 TYR A N 1
ATOM 1961 C CA . TYR A 1 242 ? -12.691 6.900 9.982 1.00 82.56 242 TYR A CA 1
ATOM 1962 C C . TYR A 1 242 ? -11.207 6.798 10.406 1.00 82.56 242 TYR A C 1
ATOM 1964 O O . TYR A 1 242 ? -10.915 6.103 11.384 1.00 82.56 242 TYR A O 1
ATOM 1972 N N . PRO A 1 243 ? -10.268 7.504 9.738 1.00 82.19 243 PRO A N 1
ATOM 1973 C CA . PRO A 1 243 ? -8.854 7.498 10.116 1.00 82.19 243 PRO A CA 1
ATOM 1974 C C . PRO A 1 243 ? -8.641 8.173 11.476 1.00 82.19 243 PRO A C 1
ATOM 1976 O O . PRO A 1 243 ? -9.211 9.233 11.744 1.00 82.19 243 PRO A O 1
ATOM 1979 N N . VAL A 1 244 ? -7.772 7.615 12.324 1.00 85.00 244 VAL A N 1
ATOM 1980 C CA . VAL A 1 244 ? -7.575 8.091 13.711 1.00 85.00 244 VAL A CA 1
ATOM 1981 C C . VAL A 1 244 ? -7.128 9.563 13.813 1.00 85.00 244 VAL A C 1
ATOM 1983 O O . VAL A 1 244 ? -7.525 10.263 14.744 1.00 85.00 244 VAL A O 1
ATOM 1986 N N . PHE A 1 245 ? -6.378 10.070 12.827 1.00 82.88 245 PHE A N 1
ATOM 1987 C CA . PHE A 1 245 ? -5.845 11.443 12.805 1.00 82.88 245 PHE A CA 1
ATOM 1988 C C . PHE A 1 245 ? -6.668 12.445 11.966 1.00 82.88 245 PHE A C 1
ATOM 1990 O O . PHE A 1 245 ? -6.254 13.597 11.802 1.00 82.88 245 PHE A O 1
ATOM 1997 N N . VAL A 1 246 ? -7.840 12.046 11.456 1.00 75.06 246 VAL A N 1
ATOM 1998 C CA . VAL A 1 246 ? -8.615 12.821 10.467 1.00 75.06 246 VAL A CA 1
ATOM 1999 C C . VAL A 1 246 ? -8.951 14.249 10.926 1.00 75.06 246 VAL A C 1
ATOM 2001 O O . VAL A 1 246 ? -9.336 14.487 12.076 1.00 75.06 246 VAL A O 1
ATOM 2004 N N . SER A 1 247 ? -8.799 15.223 10.024 1.00 76.44 247 SER A N 1
ATOM 2005 C CA . SER A 1 247 ? -8.939 16.664 10.305 1.00 76.44 247 SER A CA 1
ATOM 2006 C C . SER A 1 247 ? -9.587 17.436 9.148 1.00 76.44 247 SER A C 1
ATOM 2008 O O . SER A 1 247 ? -9.871 16.856 8.100 1.00 76.44 247 SER A O 1
ATOM 2010 N N . GLU A 1 248 ? -9.852 18.741 9.308 1.00 71.12 248 GLU A N 1
ATOM 2011 C CA . GLU A 1 248 ? -10.402 19.552 8.208 1.00 71.12 248 GLU A CA 1
ATOM 2012 C C . GLU A 1 248 ? -9.310 20.054 7.251 1.00 71.12 248 GLU A C 1
ATOM 2014 O O . GLU A 1 248 ? -9.590 20.228 6.061 1.00 71.12 248 GLU A O 1
ATOM 2019 N N . THR A 1 249 ? -8.069 20.231 7.725 1.00 71.31 249 THR A N 1
ATOM 2020 C CA . THR A 1 249 ? -6.925 20.622 6.881 1.00 71.31 249 THR A CA 1
ATOM 2021 C C . THR A 1 249 ? -5.735 19.650 6.958 1.00 71.31 249 THR A C 1
ATOM 2023 O O . THR A 1 249 ? -5.521 19.008 7.989 1.00 71.31 249 THR A O 1
ATOM 2026 N N . PRO A 1 250 ? -4.888 19.578 5.904 1.00 69.94 250 PRO A N 1
ATOM 2027 C CA . PRO A 1 250 ? -3.659 18.776 5.921 1.00 69.94 250 PRO A CA 1
ATOM 2028 C C . PRO A 1 250 ? -2.715 19.115 7.082 1.00 69.94 250 PRO A C 1
ATOM 2030 O O . PRO A 1 250 ? -2.072 18.229 7.636 1.00 69.94 250 PRO A O 1
ATOM 2033 N N . GLY A 1 251 ? -2.634 20.399 7.455 1.00 74.06 251 GLY A N 1
ATOM 2034 C CA . GLY A 1 251 ? -1.778 20.861 8.548 1.00 74.06 251 GLY A CA 1
ATOM 2035 C C . GLY A 1 251 ? -2.245 20.357 9.913 1.00 74.06 251 GLY A C 1
ATOM 2036 O O . GLY A 1 251 ? -1.417 19.980 10.733 1.00 74.06 251 GLY A O 1
ATOM 2037 N N . GLU A 1 252 ? -3.558 20.283 10.143 1.00 79.75 252 GLU A N 1
ATOM 2038 C CA . GLU A 1 252 ? -4.118 19.691 11.363 1.00 79.75 252 GLU A CA 1
ATOM 2039 C C . GLU A 1 252 ? -3.834 18.188 11.459 1.00 79.75 252 GLU A C 1
ATOM 2041 O O . GLU A 1 252 ? -3.390 17.744 12.514 1.00 79.7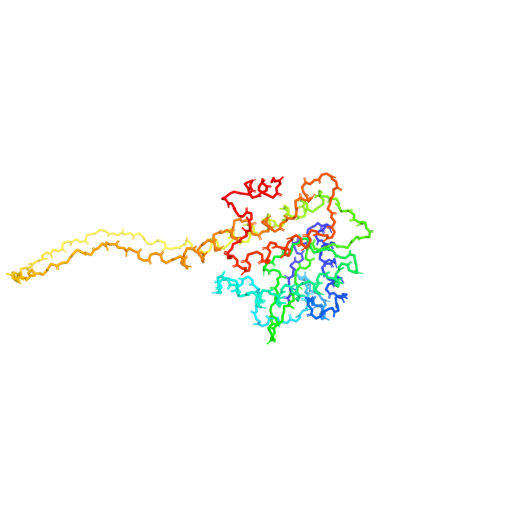5 252 GLU A O 1
ATOM 2046 N N . THR A 1 253 ? -4.028 17.417 10.377 1.00 78.94 253 THR A N 1
ATOM 2047 C CA . THR A 1 253 ? -3.712 15.974 10.364 1.00 78.94 253 THR A CA 1
ATOM 2048 C C . THR A 1 253 ? -2.229 15.747 10.674 1.00 78.94 253 THR A C 1
ATOM 2050 O O . THR A 1 253 ? -1.909 14.986 11.584 1.00 78.94 253 THR A O 1
ATOM 2053 N N . VAL A 1 254 ? -1.312 16.465 10.011 1.00 78.88 254 VAL A N 1
ATOM 2054 C CA . VAL A 1 254 ? 0.134 16.347 10.293 1.00 78.88 254 VAL A CA 1
ATOM 2055 C C . VAL A 1 254 ? 0.476 16.779 11.724 1.00 78.88 254 VAL A C 1
ATOM 2057 O O . VAL A 1 254 ? 1.319 16.154 12.360 1.00 78.88 254 VAL A O 1
ATOM 2060 N N . ASN A 1 255 ? -0.191 17.798 12.273 1.00 83.00 255 ASN A N 1
ATOM 2061 C CA . ASN A 1 255 ? 0.015 18.197 13.666 1.00 83.00 255 ASN A CA 1
ATOM 2062 C C . ASN A 1 255 ? -0.506 17.142 14.661 1.00 83.00 255 ASN A C 1
ATOM 2064 O O . ASN A 1 255 ? 0.147 16.925 15.675 1.00 83.00 255 ASN A O 1
ATOM 2068 N N . LYS A 1 256 ? -1.618 16.449 14.377 1.00 83.50 256 LYS A N 1
ATOM 2069 C CA . LYS A 1 256 ? -2.119 15.331 15.206 1.00 83.50 256 LYS A CA 1
ATOM 2070 C C . LYS A 1 256 ? -1.267 14.065 15.120 1.00 83.50 256 LYS A C 1
ATOM 2072 O O . LYS A 1 256 ? -1.265 13.287 16.058 1.00 83.50 256 LYS A O 1
ATOM 2077 N N . ILE A 1 257 ? -0.566 13.848 14.009 1.00 83.25 257 ILE A N 1
ATOM 2078 C CA . ILE A 1 257 ? 0.370 12.721 13.860 1.00 83.25 257 ILE A CA 1
ATOM 2079 C C . ILE A 1 257 ? 1.678 12.974 14.641 1.00 83.25 257 ILE A C 1
ATOM 2081 O O . ILE A 1 257 ? 2.397 12.037 14.973 1.00 83.25 257 ILE A O 1
ATOM 2085 N N . LYS A 1 258 ? 1.991 14.239 14.953 1.00 79.38 258 LYS A N 1
ATOM 2086 C CA . LYS A 1 258 ? 3.249 14.667 15.588 1.00 79.38 258 LYS A CA 1
ATOM 2087 C C . LYS A 1 258 ? 3.198 14.909 17.105 1.00 79.38 258 LYS A C 1
ATOM 2089 O O . LYS A 1 258 ? 4.259 15.174 17.667 1.00 79.38 258 LYS A O 1
ATOM 2094 N N . ASN A 1 259 ? 2.022 14.898 17.740 1.00 68.81 259 ASN A N 1
ATOM 2095 C CA . ASN A 1 259 ? 1.828 15.257 19.157 1.00 68.81 259 ASN A CA 1
ATOM 2096 C C . ASN A 1 259 ? 0.927 14.246 19.872 1.00 68.81 259 ASN A C 1
ATOM 2098 O O . ASN A 1 259 ? 1.275 13.891 21.017 1.00 68.81 259 ASN A O 1
#